Protein AF-A0A7S0P214-F1 (afdb_monomer_lite)

Foldseek 3Di:
DQPQWDKAFDAQVRADPVVQDPPPFDERVPDDQQDKHWHPCPPPQDDDLRHAHPDPPPPPDRRHTGMIGTHPPPPDPPDPPDDPDPPDDPPPPDDDAAALPPPQFFLCVPQVWGWHFDAQVPAAAADPVLHNPADEPNPDDAQDKHFDCCPSNQDNPPLRHFHPPPDDDDDDDRSGTGIIHIHRHD

Radius of gyration: 24.28 Å; chains: 1; bounding box: 51×40×63 Å

Sequence (186 aa):
AACGLCLVAVSRSECRTEWHSDKMLRSCDGVAAGGFCEADGECGTREIDNCPGRDTADTANPRGADIYRRVACESGPLPPSLPPTPPLPPPPPPPPPISCADPACVGSASCGYCLLLVPQSECPRLNADGSNGLRSCDVAAADELCEGNGECDTDDRADNCRGAEAGKAFSWRERTSDIYRVRACV

Structure (mmCIF, N/CA/C/O backbone):
data_AF-A0A7S0P214-F1
#
_entry.id   AF-A0A7S0P214-F1
#
loop_
_atom_site.group_PDB
_atom_site.id
_atom_site.type_symbol
_atom_site.label_atom_id
_atom_site.label_alt_id
_atom_site.label_comp_id
_atom_site.label_asym_id
_atom_site.label_entity_id
_atom_site.label_seq_id
_atom_site.pdbx_PDB_ins_code
_atom_site.Cartn_x
_atom_site.Cartn_y
_atom_site.Cartn_z
_atom_site.occupancy
_atom_site.B_iso_or_equiv
_atom_site.auth_seq_id
_atom_site.auth_comp_id
_atom_site.auth_asym_id
_atom_site.auth_atom_id
_atom_site.pdbx_PDB_model_num
ATOM 1 N N . ALA A 1 1 ? -16.097 -16.687 14.523 1.00 51.53 1 ALA A N 1
ATOM 2 C CA . ALA A 1 1 ? -15.758 -16.976 15.929 1.00 51.53 1 ALA A CA 1
ATOM 3 C C . ALA A 1 1 ? -15.037 -18.316 15.975 1.00 51.53 1 ALA A C 1
ATOM 5 O O . ALA A 1 1 ? -15.642 -19.309 15.595 1.00 51.53 1 ALA A O 1
ATOM 6 N N . ALA A 1 2 ? -13.755 -18.344 16.346 1.00 52.88 2 ALA A N 1
ATOM 7 C CA . ALA A 1 2 ? -12.920 -19.548 16.245 1.00 52.88 2 ALA A CA 1
ATOM 8 C C . ALA A 1 2 ? -13.223 -20.613 17.324 1.00 52.88 2 ALA A C 1
ATOM 10 O O . ALA A 1 2 ? -12.813 -21.755 17.172 1.00 52.88 2 ALA A O 1
ATOM 11 N N . CYS A 1 3 ? -13.995 -20.276 18.366 1.00 66.50 3 CYS A N 1
ATOM 12 C CA . CYS A 1 3 ? -14.347 -21.196 19.459 1.00 66.50 3 CYS A CA 1
ATOM 13 C C . CYS A 1 3 ? -15.844 -21.182 19.845 1.00 66.50 3 CYS A C 1
ATOM 15 O O . CYS A 1 3 ? -16.218 -21.596 20.938 1.00 66.50 3 CYS A O 1
ATOM 17 N N . GLY A 1 4 ? -16.724 -20.659 18.981 1.00 72.12 4 GLY A N 1
ATOM 18 C CA . GLY A 1 4 ? -18.171 -20.605 19.257 1.00 72.12 4 GLY A CA 1
ATOM 19 C C . GLY A 1 4 ? -18.597 -19.615 20.353 1.00 72.12 4 GLY A C 1
ATOM 20 O O . GLY A 1 4 ? -19.765 -19.601 20.736 1.00 72.12 4 GLY A O 1
ATOM 21 N N . LEU A 1 5 ? -17.682 -18.773 20.844 1.00 77.50 5 LEU A N 1
ATOM 22 C CA . LEU A 1 5 ? -17.993 -17.649 21.727 1.00 77.50 5 LEU A CA 1
ATOM 23 C C . LEU A 1 5 ? -18.257 -16.379 20.918 1.00 77.50 5 LEU A C 1
ATOM 25 O O . LEU A 1 5 ? -17.550 -16.075 19.955 1.00 77.50 5 LEU A O 1
ATOM 29 N N . CYS A 1 6 ? -19.257 -15.615 21.348 1.00 81.75 6 CYS A N 1
ATOM 30 C CA . CYS A 1 6 ? -19.551 -14.298 20.808 1.00 81.75 6 CYS A CA 1
ATOM 31 C C . CYS A 1 6 ? -19.074 -13.267 21.822 1.00 81.75 6 CYS A C 1
ATOM 33 O O . CYS A 1 6 ? -19.630 -13.144 22.914 1.00 81.75 6 CYS A O 1
ATOM 35 N N . LEU A 1 7 ? -17.993 -12.581 21.469 1.00 83.19 7 LEU A N 1
ATOM 36 C CA . LEU A 1 7 ? -17.300 -11.624 22.319 1.00 83.19 7 LEU A CA 1
ATOM 37 C C . LEU A 1 7 ? -17.390 -10.248 21.667 1.00 83.19 7 LEU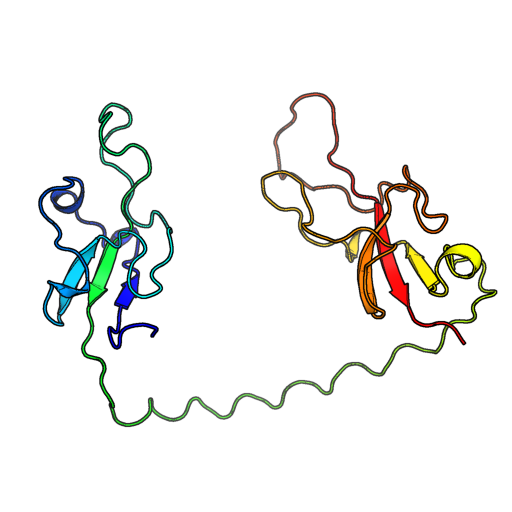 A C 1
ATOM 39 O O . LEU A 1 7 ? -17.127 -10.099 20.475 1.00 83.19 7 LEU A O 1
ATOM 43 N N . VAL A 1 8 ? -17.780 -9.249 22.450 1.00 86.31 8 VAL A N 1
ATOM 44 C CA . VAL A 1 8 ? -17.843 -7.849 22.020 1.00 86.31 8 VAL A CA 1
ATOM 45 C C . VAL A 1 8 ? -16.829 -7.072 22.841 1.00 86.31 8 VAL A C 1
ATOM 47 O O . VAL A 1 8 ? -16.933 -7.056 24.067 1.00 86.31 8 VAL A O 1
ATOM 50 N N . ALA A 1 9 ? -15.855 -6.447 22.177 1.00 86.31 9 ALA A N 1
ATOM 51 C CA . ALA A 1 9 ? -14.879 -5.595 22.847 1.00 86.31 9 ALA A CA 1
ATOM 52 C C . ALA A 1 9 ? -15.601 -4.463 23.586 1.00 86.31 9 ALA A C 1
ATOM 54 O O . ALA A 1 9 ? -16.485 -3.803 23.031 1.00 86.31 9 ALA A O 1
ATOM 55 N N . VAL A 1 10 ? -15.244 -4.261 24.849 1.00 86.00 10 VAL A N 1
ATOM 56 C CA . VAL A 1 10 ? -15.824 -3.203 25.677 1.00 86.00 10 VAL A CA 1
ATOM 57 C C . VAL A 1 10 ? -15.281 -1.842 25.233 1.00 86.00 10 VAL A C 1
ATOM 59 O O . VAL A 1 10 ? -14.133 -1.721 24.807 1.00 86.00 10 VAL A O 1
ATOM 62 N N . SER A 1 11 ? -16.095 -0.789 25.286 1.00 84.25 11 SER A N 1
ATOM 63 C CA . SER A 1 11 ? -15.598 0.558 24.993 1.00 84.25 11 SER A CA 1
ATOM 64 C C . SER A 1 11 ? -14.744 1.090 26.149 1.00 84.25 11 SER A C 1
ATOM 66 O O . SER A 1 11 ? -14.989 0.780 27.313 1.00 84.25 11 SER A O 1
ATOM 68 N N . ARG A 1 12 ? -13.774 1.966 25.860 1.00 79.31 12 ARG A N 1
ATOM 69 C CA . ARG A 1 12 ? -12.906 2.556 26.898 1.00 79.31 12 ARG A CA 1
ATOM 70 C C . ARG A 1 12 ? -13.687 3.275 28.010 1.00 79.31 12 ARG A C 1
ATOM 72 O O . ARG A 1 12 ? -13.244 3.319 29.151 1.00 79.31 12 ARG A O 1
ATOM 79 N N . SER A 1 13 ? -14.853 3.832 27.686 1.00 75.94 13 SER A N 1
ATOM 80 C CA . SER A 1 13 ? -15.757 4.489 28.640 1.00 75.94 13 SER A CA 1
ATOM 81 C C . SER A 1 13 ? -16.531 3.523 29.541 1.00 75.94 13 SER A C 1
ATOM 83 O O . SER A 1 13 ? -17.035 3.939 30.578 1.00 75.94 13 SER A O 1
ATOM 85 N N . GLU A 1 14 ? -16.653 2.255 29.149 1.00 82.00 14 GLU A N 1
ATOM 86 C CA . GLU A 1 14 ? -17.295 1.199 29.941 1.00 82.00 14 GLU A CA 1
ATOM 87 C C . GLU A 1 14 ? -16.306 0.491 30.879 1.00 82.00 14 GLU A C 1
ATOM 89 O O . GLU A 1 14 ? -16.737 -0.282 31.734 1.00 82.00 14 GLU A O 1
ATOM 94 N N . CYS A 1 15 ? -15.000 0.753 30.745 1.00 80.25 15 CYS A N 1
ATOM 95 C CA . CYS A 1 15 ? -13.970 0.190 31.610 1.00 80.25 15 CYS A CA 1
ATOM 96 C C . CYS A 1 15 ? -14.224 0.543 33.075 1.00 80.25 15 CYS A C 1
ATOM 98 O O . CYS A 1 15 ? -14.305 1.715 33.451 1.00 80.25 15 CYS A O 1
ATOM 100 N N . ARG A 1 16 ? -14.333 -0.489 33.915 1.00 77.25 16 ARG A N 1
ATOM 101 C CA . ARG A 1 16 ? -14.488 -0.335 35.359 1.00 77.25 16 ARG A CA 1
ATOM 102 C C . ARG A 1 16 ? -13.169 -0.545 36.057 1.00 77.25 16 ARG A C 1
ATOM 104 O O . ARG A 1 16 ? -12.385 -1.426 35.730 1.00 77.25 16 ARG A O 1
ATOM 111 N N . THR A 1 17 ? -12.965 0.245 37.096 1.00 67.12 17 THR A N 1
ATOM 112 C CA . THR A 1 17 ? -11.700 0.250 37.812 1.00 67.12 17 THR A CA 1
ATOM 113 C C . THR A 1 17 ? -11.412 -1.021 38.609 1.00 67.12 17 THR A C 1
ATOM 115 O O . THR A 1 17 ? -10.276 -1.266 38.993 1.00 67.12 17 THR A O 1
ATOM 118 N N . GLU A 1 18 ? -12.449 -1.811 38.863 1.00 66.69 18 GLU A N 1
ATOM 119 C CA . GLU A 1 18 ? -12.400 -3.129 39.501 1.00 66.69 18 GLU A CA 1
ATOM 120 C C . GLU A 1 18 ? -11.919 -4.251 38.563 1.00 66.69 18 GLU A C 1
ATOM 122 O O . GLU A 1 18 ? -11.746 -5.380 39.007 1.00 66.69 18 GLU A O 1
ATOM 127 N N . TRP A 1 19 ? -11.707 -3.954 37.276 1.00 68.62 19 TRP A N 1
ATOM 128 C CA . TRP A 1 19 ? -11.234 -4.914 36.273 1.00 68.62 19 TRP A CA 1
ATOM 129 C C . TRP A 1 19 ? -9.709 -4.933 36.107 1.00 68.62 19 TRP A C 1
ATOM 131 O O . TRP A 1 19 ? -9.196 -5.807 35.427 1.00 68.62 19 TRP A O 1
ATOM 141 N N . HIS A 1 20 ? -8.975 -4.012 36.742 1.00 58.44 20 HIS A N 1
ATOM 142 C CA . HIS A 1 20 ? -7.513 -3.863 36.609 1.00 58.44 20 HIS A CA 1
ATOM 143 C C . HIS A 1 20 ? -6.706 -4.723 37.586 1.00 58.44 20 HIS A C 1
ATOM 145 O O . HIS A 1 20 ? -5.645 -4.321 38.051 1.00 58.44 20 HIS A O 1
ATOM 151 N N . SER A 1 21 ? -7.233 -5.868 37.992 1.00 55.97 21 SER A N 1
ATOM 152 C CA . SER A 1 21 ? -6.500 -6.793 38.846 1.00 55.97 21 SER A CA 1
ATOM 153 C C . SER A 1 21 ? -6.589 -8.158 38.191 1.00 55.97 21 SER A C 1
ATOM 155 O O . SER A 1 21 ? -7.687 -8.718 38.160 1.00 55.97 21 SER A O 1
ATOM 157 N N . ASP A 1 22 ? -5.446 -8.682 37.726 1.00 50.66 22 ASP A N 1
ATOM 158 C CA . ASP A 1 22 ? -5.230 -9.949 36.981 1.00 50.66 22 ASP A CA 1
ATOM 159 C C . ASP A 1 22 ? -5.825 -11.218 37.650 1.00 50.66 22 ASP A C 1
ATOM 161 O O . ASP A 1 22 ? -5.573 -12.353 37.257 1.00 50.66 22 ASP A O 1
ATOM 165 N N . LYS A 1 23 ? -6.589 -11.065 38.736 1.00 53.19 23 LYS A N 1
ATOM 166 C CA . LYS A 1 23 ? -7.234 -12.133 39.504 1.00 53.19 23 LYS A CA 1
ATOM 167 C C . LYS A 1 23 ? -8.760 -12.103 39.491 1.00 53.19 23 LYS A C 1
ATOM 169 O O . LYS A 1 23 ? -9.359 -12.972 40.126 1.00 53.19 23 LYS A O 1
ATOM 174 N N . MET A 1 24 ? -9.402 -11.127 38.850 1.00 58.62 24 MET A N 1
ATOM 175 C CA . MET A 1 24 ? -10.850 -10.932 39.013 1.00 58.62 24 MET A CA 1
ATOM 176 C C . MET A 1 24 ? -11.686 -11.265 37.779 1.00 58.62 24 MET A C 1
ATOM 178 O O . MET A 1 24 ? -12.799 -11.774 37.940 1.00 58.62 24 MET A O 1
ATOM 182 N N . LEU A 1 25 ? -11.169 -11.049 36.570 1.00 67.19 25 LEU A N 1
ATOM 183 C CA . LEU A 1 25 ? -11.857 -11.475 35.356 1.00 67.19 25 LEU A CA 1
ATOM 184 C C . LEU A 1 25 ? -11.369 -12.868 34.954 1.00 67.19 25 LEU A C 1
ATOM 186 O O . LEU A 1 25 ? -10.179 -13.145 34.908 1.00 67.19 25 LEU A O 1
ATOM 190 N N . ARG A 1 26 ? -12.319 -13.781 34.738 1.00 75.50 26 ARG A N 1
ATOM 191 C CA . ARG A 1 26 ? -12.020 -15.116 34.206 1.00 75.50 26 ARG A CA 1
ATOM 192 C C . ARG A 1 26 ? -11.785 -15.004 32.700 1.00 75.50 26 ARG A C 1
ATOM 194 O O . ARG A 1 26 ? -12.364 -14.114 32.071 1.00 75.50 26 ARG A O 1
ATOM 201 N N . SER A 1 27 ? -11.046 -15.957 32.139 1.00 79.88 27 SER A N 1
ATOM 202 C CA . SER A 1 27 ? -10.950 -16.154 30.691 1.00 79.88 27 SER A CA 1
ATOM 203 C C . SER A 1 27 ? -12.347 -16.262 30.063 1.00 79.88 27 SER A C 1
ATOM 205 O O . SER A 1 27 ? -13.326 -16.680 30.701 1.00 79.88 27 SER A O 1
ATOM 207 N N . CYS A 1 28 ? -12.468 -15.820 28.812 1.00 80.62 28 CYS A N 1
ATOM 208 C CA . CYS A 1 28 ? -13.759 -15.624 28.150 1.00 80.62 28 CYS A CA 1
ATOM 209 C C . CYS A 1 28 ? -14.598 -16.899 27.950 1.00 80.62 28 CYS A C 1
ATOM 211 O O . CYS A 1 28 ? -15.818 -16.816 27.777 1.00 80.62 28 CYS A O 1
ATOM 213 N N . ASP A 1 29 ? -13.986 -18.076 28.026 1.00 79.19 29 ASP A N 1
ATOM 214 C CA . ASP A 1 29 ? -14.639 -19.386 28.033 1.00 79.19 29 ASP A CA 1
ATOM 215 C C . ASP A 1 29 ? -15.340 -19.702 29.371 1.00 79.19 29 ASP A C 1
ATOM 217 O O . ASP A 1 29 ? -16.391 -20.352 29.387 1.00 79.19 29 ASP A O 1
ATOM 221 N N . GLY A 1 30 ? -14.825 -19.169 30.484 1.00 78.44 30 GLY A N 1
ATOM 222 C CA . GLY A 1 30 ? -15.309 -19.394 31.850 1.00 78.44 30 GLY A CA 1
ATOM 223 C C . GLY A 1 30 ? -16.387 -18.422 32.353 1.00 78.44 30 GLY A C 1
ATOM 224 O O . GLY A 1 30 ? -16.819 -18.526 33.509 1.00 78.44 30 GLY A O 1
ATOM 225 N N . VAL A 1 31 ? -16.822 -17.468 31.525 1.00 79.06 31 VAL A N 1
ATOM 226 C CA . VAL A 1 31 ? -17.809 -16.427 31.876 1.00 79.06 31 VAL A CA 1
ATOM 227 C C . VAL A 1 31 ? -19.123 -16.674 31.146 1.00 79.06 31 VAL A C 1
ATOM 229 O O . VAL A 1 31 ? -19.095 -16.954 29.962 1.00 79.06 31 VAL A O 1
ATOM 232 N N . ALA A 1 32 ? -20.285 -16.574 31.797 1.00 79.31 32 ALA A N 1
ATOM 233 C CA . ALA A 1 32 ? -21.586 -16.734 31.130 1.00 79.31 32 ALA A CA 1
ATOM 234 C C . ALA A 1 32 ? -21.930 -15.545 30.205 1.00 79.31 32 ALA A C 1
ATOM 236 O O . ALA A 1 32 ? -21.367 -14.458 30.332 1.00 79.31 32 ALA A O 1
ATOM 237 N N . ALA A 1 33 ? -22.882 -15.728 29.282 1.00 78.88 33 ALA A N 1
ATOM 238 C CA . ALA A 1 33 ? -23.403 -14.618 28.480 1.00 78.88 33 ALA A CA 1
ATOM 239 C C . ALA A 1 33 ? -23.936 -13.485 29.384 1.00 78.88 33 ALA A C 1
ATOM 241 O O . ALA A 1 33 ? -24.608 -13.739 30.380 1.00 78.88 33 ALA A O 1
ATOM 242 N N . GLY A 1 34 ? -23.610 -12.240 29.038 1.00 77.19 34 GLY A N 1
ATOM 243 C CA . GLY A 1 34 ? -23.832 -11.035 29.840 1.00 77.19 34 GLY A CA 1
ATOM 244 C C . GLY A 1 34 ? -22.661 -10.661 30.756 1.00 77.19 34 GLY A C 1
ATOM 245 O O . GLY A 1 34 ? -22.619 -9.534 31.246 1.00 77.19 34 GLY A O 1
ATOM 246 N N . GLY A 1 35 ? -21.704 -11.565 30.978 1.00 84.00 35 GLY A N 1
ATOM 247 C CA . GLY A 1 35 ? -20.524 -11.301 31.797 1.00 84.00 35 GLY A CA 1
ATOM 248 C C . GLY A 1 35 ? -19.364 -10.659 31.029 1.00 84.00 35 GLY A C 1
ATOM 249 O O . GLY A 1 35 ? -19.337 -10.642 29.796 1.00 84.00 35 GLY A O 1
ATOM 250 N N . PHE A 1 36 ? -18.400 -10.143 31.788 1.00 87.00 36 PHE A N 1
ATOM 251 C CA . PHE A 1 36 ? -17.159 -9.549 31.290 1.00 87.00 36 PHE A CA 1
ATOM 252 C C . PHE A 1 36 ? -15.993 -10.502 31.539 1.00 87.00 36 PHE A C 1
ATOM 254 O O . PHE A 1 36 ? -15.969 -11.182 32.566 1.00 87.00 36 PHE A O 1
ATOM 261 N N . CYS A 1 37 ? -15.055 -10.542 30.608 1.00 84.44 37 CYS A N 1
ATOM 262 C CA . CYS A 1 37 ? -13.865 -11.375 30.655 1.00 84.44 37 CYS A CA 1
ATOM 263 C C . CYS A 1 37 ? -12.658 -10.593 30.150 1.00 84.44 37 CYS A C 1
ATOM 265 O O . CYS A 1 37 ? -12.806 -9.664 29.353 1.00 84.44 37 CYS A O 1
ATOM 267 N N . GLU A 1 38 ? -11.485 -10.992 30.619 1.00 84.25 38 GLU A N 1
ATOM 268 C CA . GLU A 1 38 ? -10.219 -10.579 30.036 1.00 84.25 38 GLU A CA 1
ATOM 269 C C . GLU A 1 38 ? -9.832 -11.605 28.975 1.00 84.25 38 GLU A C 1
ATOM 271 O O . GLU A 1 38 ? -9.965 -12.816 29.176 1.00 84.25 38 GLU A O 1
ATOM 276 N N . ALA A 1 39 ? -9.450 -11.100 27.815 1.00 77.75 39 ALA A N 1
ATOM 277 C CA . ALA A 1 39 ? -8.947 -11.892 26.723 1.00 77.75 39 ALA A CA 1
ATOM 278 C C . ALA A 1 39 ? -7.432 -12.023 26.855 1.00 77.75 39 ALA A C 1
ATOM 280 O O . ALA A 1 39 ? -6.707 -11.044 26.811 1.00 77.75 39 ALA A O 1
ATOM 281 N N . ASP A 1 40 ? -6.965 -13.253 26.960 1.00 70.62 40 ASP A N 1
ATOM 282 C CA . ASP A 1 40 ? -5.559 -13.646 27.023 1.00 70.62 40 ASP A CA 1
ATOM 283 C C . ASP A 1 40 ? -5.027 -14.111 25.650 1.00 70.62 40 ASP A C 1
ATOM 285 O O . ASP A 1 40 ? -4.011 -14.796 25.562 1.00 70.62 40 ASP A O 1
ATOM 289 N N . GLY A 1 41 ? -5.722 -13.749 24.562 1.00 68.94 41 GLY A N 1
ATOM 290 C CA . GLY A 1 41 ? -5.406 -14.167 23.188 1.00 68.94 41 GLY A CA 1
ATOM 291 C C . GLY A 1 41 ? -6.162 -15.415 22.710 1.00 68.94 41 GLY A C 1
ATOM 292 O O . GLY A 1 41 ? -6.051 -15.804 21.545 1.00 68.94 41 GLY A O 1
ATOM 293 N N . GLU A 1 42 ? -6.984 -16.021 23.564 1.00 71.25 42 GLU A N 1
ATOM 294 C CA . GLU A 1 42 ? -7.788 -17.189 23.216 1.00 71.25 42 GLU A CA 1
ATOM 295 C C . GLU A 1 42 ? -8.959 -16.857 22.273 1.00 71.25 42 GLU A C 1
ATOM 297 O O . GLU A 1 42 ? -9.437 -15.730 22.155 1.00 71.25 42 GLU A O 1
ATOM 302 N N . CYS A 1 43 ? -9.510 -17.865 21.590 1.00 68.12 43 CYS A N 1
ATOM 303 C CA . CYS A 1 43 ? -10.811 -17.724 20.916 1.00 68.12 43 CYS A CA 1
ATOM 304 C C . CYS A 1 43 ? -10.911 -16.679 19.775 1.00 68.12 43 CYS A C 1
ATOM 306 O O . CYS A 1 43 ? -12.017 -16.368 19.311 1.00 68.12 43 CYS A O 1
ATOM 308 N N . GLY A 1 44 ? -9.781 -16.186 19.263 1.00 66.62 44 GLY A N 1
ATOM 309 C CA . GLY A 1 44 ? -9.728 -15.155 18.222 1.00 66.62 44 GLY A CA 1
ATOM 310 C C . GLY A 1 44 ? -9.942 -13.733 18.745 1.00 66.62 44 GLY A C 1
ATOM 311 O O . GLY A 1 44 ? -10.237 -12.835 17.950 1.00 66.62 44 GLY A O 1
ATOM 312 N N . THR A 1 45 ? -9.825 -13.523 20.058 1.00 72.56 45 THR A N 1
ATOM 313 C CA . THR A 1 45 ? -9.697 -12.185 20.637 1.00 72.56 45 THR A CA 1
ATOM 314 C C . THR A 1 45 ? -8.379 -11.557 20.205 1.00 72.56 45 THR A C 1
ATOM 316 O O . THR A 1 45 ? -7.388 -12.253 19.998 1.00 72.56 45 THR A O 1
ATOM 319 N N . ARG A 1 46 ? -8.373 -10.237 20.038 1.00 74.06 46 ARG A N 1
ATOM 320 C CA . ARG A 1 46 ? -7.172 -9.467 19.700 1.00 74.06 46 ARG A CA 1
ATOM 321 C C . ARG A 1 46 ? -6.678 -8.725 20.934 1.00 74.06 46 ARG A C 1
ATOM 323 O O . ARG A 1 46 ? -7.523 -8.265 21.703 1.00 74.06 46 ARG A O 1
ATOM 330 N N . GLU A 1 47 ? -5.361 -8.563 21.023 1.00 76.00 47 GLU A N 1
ATOM 331 C CA . GLU A 1 47 ? -4.704 -7.601 21.911 1.00 76.00 47 GLU A CA 1
ATOM 332 C C . GLU A 1 47 ? -5.057 -6.185 21.428 1.00 76.00 47 GLU A C 1
ATOM 334 O O . GLU A 1 47 ? -4.656 -5.761 20.341 1.00 76.00 47 GLU A O 1
ATOM 339 N N . ILE A 1 48 ? -5.932 -5.503 22.163 1.00 77.31 48 ILE A N 1
ATOM 340 C CA . ILE A 1 48 ? -6.519 -4.199 21.824 1.00 77.31 48 ILE A CA 1
ATOM 341 C C . ILE A 1 48 ? -6.372 -3.158 22.938 1.00 77.31 48 ILE A C 1
ATOM 343 O O . ILE A 1 48 ? -6.682 -1.990 22.691 1.00 77.31 48 ILE A O 1
ATOM 347 N N . ASP A 1 49 ? -5.950 -3.561 24.138 1.00 78.44 49 ASP A N 1
ATOM 348 C CA . ASP A 1 49 ? -5.693 -2.739 25.323 1.00 78.44 49 ASP A CA 1
ATOM 349 C C . ASP A 1 49 ? -6.793 -1.694 25.571 1.00 78.44 49 ASP A C 1
ATOM 351 O O . ASP A 1 49 ? -6.557 -0.519 25.882 1.00 78.44 49 ASP A O 1
ATOM 355 N N . ASN A 1 50 ? -8.050 -2.103 25.384 1.00 80.25 50 ASN A N 1
ATOM 356 C CA . ASN A 1 50 ? -9.196 -1.198 25.413 1.00 80.25 50 ASN A CA 1
ATOM 357 C C . ASN A 1 50 ? -9.467 -0.631 26.814 1.00 80.25 50 ASN A C 1
ATOM 359 O O . ASN A 1 50 ? -10.086 0.436 26.920 1.00 80.25 50 ASN A O 1
ATOM 363 N N . CYS A 1 51 ? -8.978 -1.292 27.868 1.00 81.38 51 CYS A N 1
ATOM 364 C CA . CYS A 1 51 ? -9.025 -0.798 29.237 1.00 81.38 51 CYS A CA 1
ATOM 365 C C . CYS A 1 51 ? -7.617 -0.510 29.792 1.00 81.38 51 CYS A C 1
ATOM 367 O O . CYS A 1 51 ? -6.876 -1.440 30.091 1.00 81.38 51 CYS A O 1
ATOM 369 N N . PRO A 1 52 ? -7.234 0.765 29.996 1.00 72.81 52 PRO A N 1
ATOM 370 C CA . PRO A 1 52 ? -5.877 1.124 30.418 1.00 72.81 52 PRO A CA 1
ATOM 371 C C . PRO A 1 52 ? -5.585 0.689 31.860 1.00 72.81 52 PRO A C 1
ATOM 373 O O . PRO A 1 52 ? -6.445 0.844 32.720 1.00 72.81 52 PRO A O 1
ATOM 376 N N . GLY A 1 53 ? -4.367 0.213 32.141 1.00 66.75 53 GLY A N 1
ATOM 377 C CA . GLY A 1 53 ? -3.919 -0.127 33.498 1.00 66.75 53 GLY A CA 1
ATOM 378 C C . GLY A 1 53 ? -4.010 1.063 34.461 1.00 66.75 53 GLY A C 1
ATOM 379 O O . GLY A 1 53 ? -3.873 2.221 34.056 1.00 66.75 53 GLY A O 1
ATOM 380 N N . ARG A 1 54 ? -4.288 0.789 35.743 1.00 56.12 54 ARG A N 1
ATOM 381 C CA . ARG A 1 54 ? -4.656 1.829 36.719 1.00 56.12 54 ARG A CA 1
ATOM 382 C C . ARG A 1 54 ? -3.485 2.677 37.222 1.00 56.12 54 ARG A C 1
ATOM 384 O O . ARG A 1 54 ? -3.739 3.725 37.802 1.00 56.12 54 ARG A O 1
ATOM 391 N N . ASP A 1 55 ? -2.241 2.264 36.992 1.00 51.34 55 ASP A N 1
ATOM 392 C CA . ASP A 1 55 ? -1.067 3.010 37.436 1.00 51.34 55 ASP A CA 1
ATOM 393 C C . ASP A 1 55 ? 0.170 2.634 36.617 1.00 51.34 55 ASP A C 1
ATOM 395 O O . ASP A 1 55 ? 0.494 1.460 36.464 1.00 51.34 55 ASP A O 1
ATOM 399 N N . THR A 1 56 ? 0.949 3.628 36.187 1.00 45.62 56 THR A N 1
ATOM 400 C CA . THR A 1 56 ? 2.302 3.427 35.625 1.00 45.62 56 THR A CA 1
ATOM 401 C C . THR A 1 56 ? 3.310 2.907 36.665 1.00 45.62 56 THR A C 1
ATOM 403 O O . THR A 1 56 ? 4.502 2.813 36.377 1.00 45.62 56 THR A O 1
ATOM 406 N N . ALA A 1 57 ? 2.849 2.627 37.887 1.00 43.78 57 ALA A N 1
ATOM 407 C CA . ALA A 1 57 ? 3.605 2.059 38.994 1.00 43.78 57 ALA A CA 1
ATOM 408 C C . ALA A 1 57 ? 3.220 0.602 39.307 1.00 43.78 57 ALA A C 1
ATOM 410 O O . ALA A 1 57 ? 3.904 -0.027 40.114 1.00 43.78 57 ALA A O 1
ATOM 411 N N . ASP A 1 58 ? 2.167 0.057 38.683 1.00 46.22 58 ASP A N 1
ATOM 412 C CA . ASP A 1 58 ? 1.863 -1.367 38.795 1.00 46.22 58 ASP A CA 1
ATOM 413 C C . ASP A 1 58 ? 2.748 -2.140 37.811 1.00 46.22 58 ASP A C 1
ATOM 415 O O . ASP A 1 58 ? 2.547 -2.139 36.596 1.00 46.22 58 ASP A O 1
ATOM 419 N N . THR A 1 59 ? 3.798 -2.758 38.343 1.00 46.34 59 THR A N 1
ATOM 420 C CA . THR A 1 59 ? 4.749 -3.564 37.574 1.00 46.34 59 THR A CA 1
ATOM 421 C C . THR A 1 59 ? 4.151 -4.880 37.075 1.00 46.34 59 THR A C 1
ATOM 423 O O . THR A 1 59 ? 4.831 -5.579 36.323 1.00 46.34 59 THR A O 1
ATOM 426 N N . ALA A 1 60 ? 2.912 -5.219 37.460 1.00 49.12 60 ALA A N 1
ATOM 427 C CA . ALA A 1 60 ? 2.228 -6.427 37.011 1.00 49.12 60 ALA A CA 1
ATOM 428 C C . ALA A 1 60 ? 1.563 -6.267 35.634 1.00 49.12 60 ALA A C 1
ATOM 430 O O . ALA A 1 60 ? 1.671 -7.179 34.819 1.00 49.12 60 ALA A O 1
ATOM 431 N N . ASN A 1 61 ? 0.946 -5.113 35.334 1.00 51.16 61 ASN A N 1
ATOM 432 C CA . ASN A 1 61 ? 0.232 -4.930 34.066 1.00 51.16 61 ASN A CA 1
ATOM 433 C C . ASN A 1 61 ? 0.256 -3.474 33.531 1.00 51.16 61 ASN A C 1
ATOM 435 O O . ASN A 1 61 ? -0.749 -2.755 33.563 1.00 51.16 61 ASN A O 1
ATOM 439 N N . PRO A 1 62 ? 1.408 -3.005 33.011 1.00 53.91 62 PRO A N 1
ATOM 440 C CA . PRO A 1 62 ? 1.555 -1.661 32.447 1.00 53.91 62 PRO A CA 1
ATOM 441 C C . PRO A 1 62 ? 0.929 -1.495 31.049 1.00 53.91 62 PRO A C 1
ATOM 443 O O . PRO A 1 62 ? 0.963 -0.389 30.507 1.00 53.91 62 PRO A O 1
ATOM 446 N N . ARG A 1 63 ? 0.415 -2.572 30.436 1.00 59.22 63 ARG A N 1
ATOM 447 C CA . ARG A 1 63 ? -0.027 -2.582 29.029 1.00 59.22 63 ARG A CA 1
ATOM 448 C C . ARG A 1 63 ? -1.520 -2.320 28.840 1.00 59.22 63 ARG A C 1
ATOM 450 O O . ARG A 1 63 ? -1.904 -1.838 27.785 1.00 59.22 63 ARG A O 1
ATOM 457 N N . GLY A 1 64 ? -2.313 -2.424 29.902 1.00 70.81 64 GLY A N 1
ATOM 458 C CA . GLY A 1 64 ? -3.765 -2.388 29.772 1.00 70.81 64 GLY A CA 1
ATOM 459 C C . GLY A 1 64 ? -4.318 -3.799 29.645 1.00 70.81 64 GLY A C 1
ATOM 460 O O . GLY A 1 64 ? -3.571 -4.767 29.623 1.00 70.81 64 GLY A O 1
ATOM 461 N N . ALA A 1 65 ? -5.639 -3.897 29.682 1.00 76.88 65 ALA A N 1
ATOM 462 C CA . ALA A 1 65 ? -6.364 -5.152 29.678 1.00 76.88 65 ALA A CA 1
ATOM 463 C C . ALA A 1 65 ? -7.328 -5.195 28.495 1.00 76.88 65 ALA A C 1
ATOM 465 O O . ALA A 1 65 ? -7.987 -4.197 28.167 1.00 76.88 65 ALA A O 1
ATOM 466 N N . ASP A 1 66 ? -7.441 -6.385 27.917 1.00 81.38 66 ASP A N 1
ATOM 467 C CA . ASP A 1 66 ? -8.289 -6.702 26.778 1.00 81.38 66 ASP A CA 1
ATOM 468 C C . ASP A 1 66 ? -9.660 -7.179 27.246 1.00 81.38 66 ASP A C 1
ATOM 470 O O . ASP A 1 66 ? -9.933 -8.373 27.368 1.00 81.38 66 ASP A O 1
ATOM 474 N N . ILE A 1 67 ? -10.559 -6.247 27.545 1.00 85.38 67 ILE A N 1
ATOM 475 C CA . ILE A 1 67 ? -11.841 -6.592 28.157 1.00 85.38 67 ILE A CA 1
ATOM 476 C C . ILE A 1 67 ? -12.920 -6.798 27.098 1.00 85.38 67 ILE A C 1
ATOM 478 O O . ILE A 1 67 ? -13.266 -5.890 26.332 1.00 85.38 67 ILE A O 1
ATOM 482 N N . TYR A 1 68 ? -13.533 -7.978 27.114 1.00 86.88 68 TYR A N 1
ATOM 483 C CA . TYR A 1 68 ? -14.659 -8.339 26.261 1.00 86.88 68 TYR A CA 1
ATOM 484 C C . TYR A 1 68 ? -15.900 -8.648 27.101 1.00 86.88 68 TYR A C 1
ATOM 486 O O . TYR A 1 68 ? -15.835 -9.146 28.224 1.00 86.88 68 TYR A O 1
ATOM 494 N N . ARG A 1 69 ? -17.076 -8.381 26.534 1.00 88.06 69 ARG A N 1
ATOM 495 C CA . ARG A 1 69 ? -18.364 -8.851 27.046 1.00 88.06 69 ARG A CA 1
ATOM 496 C C . ARG A 1 69 ? -18.771 -10.095 26.273 1.00 88.06 69 ARG A C 1
ATOM 498 O O . ARG A 1 69 ? -18.902 -10.039 25.046 1.00 88.06 69 ARG A O 1
ATOM 505 N N . ARG A 1 70 ? -19.030 -11.201 26.975 1.00 84.81 70 ARG A N 1
ATOM 506 C CA . ARG A 1 70 ? -19.623 -12.382 26.346 1.00 84.81 70 ARG A CA 1
ATOM 507 C C . ARG A 1 70 ? -21.085 -12.091 26.078 1.00 84.81 70 ARG A C 1
ATOM 509 O O . ARG A 1 70 ? -21.846 -11.797 26.992 1.00 84.81 70 ARG A O 1
ATOM 516 N N . VAL A 1 71 ? -21.491 -12.186 24.828 1.00 83.69 71 VAL A N 1
ATOM 517 C CA . VAL A 1 71 ? -22.896 -12.118 24.438 1.00 83.69 71 VAL A CA 1
ATOM 518 C C . VAL A 1 71 ? -23.374 -13.520 24.090 1.00 83.69 71 VAL A C 1
ATOM 520 O O . VAL A 1 71 ? -22.578 -14.401 23.752 1.00 83.69 71 VAL A O 1
ATOM 523 N N . ALA A 1 72 ? -24.678 -13.759 24.225 1.00 77.56 72 ALA A N 1
ATOM 524 C CA . ALA A 1 72 ? -25.251 -14.967 23.662 1.00 77.56 72 ALA A CA 1
ATOM 525 C C . ALA A 1 72 ? -24.951 -14.945 22.161 1.00 77.56 72 ALA A C 1
ATOM 527 O O . ALA A 1 72 ? -25.176 -13.930 21.498 1.00 77.56 72 ALA A O 1
ATOM 528 N N . CYS A 1 73 ? -24.419 -16.046 21.636 1.00 70.00 73 CYS A N 1
ATOM 529 C CA . CYS A 1 73 ? -24.434 -16.269 20.202 1.00 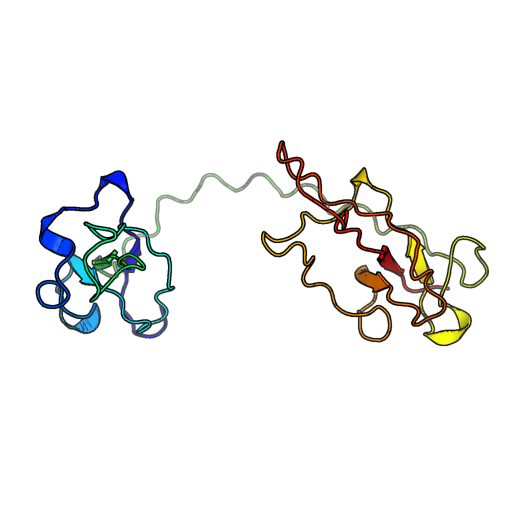70.00 73 CYS A CA 1
ATOM 530 C C . CYS A 1 73 ? -25.881 -16.528 19.820 1.00 70.00 73 CYS A C 1
ATOM 532 O O . CYS A 1 73 ? -26.318 -17.669 19.700 1.00 70.00 73 CYS A O 1
ATOM 534 N N . GLU A 1 74 ? -26.660 -15.462 19.732 1.00 64.06 74 GLU A N 1
ATOM 535 C CA . GLU A 1 74 ? -27.976 -15.560 19.162 1.00 64.06 74 GLU A CA 1
ATOM 536 C C . GLU A 1 74 ? -27.771 -15.953 17.701 1.00 64.06 74 GLU A C 1
ATOM 538 O O . GLU A 1 74 ? -27.309 -15.168 16.874 1.00 64.06 74 GLU A O 1
ATOM 543 N N . SER A 1 75 ? -28.211 -17.160 17.357 1.00 54.00 75 SER A N 1
ATOM 544 C CA . SER A 1 75 ? -28.903 -17.381 16.092 1.00 54.00 75 SER A CA 1
ATOM 545 C C . SER A 1 75 ? -30.216 -16.582 16.116 1.00 54.00 75 SER A C 1
ATOM 547 O O . SER A 1 75 ? -31.305 -17.149 16.041 1.00 54.00 75 SER A O 1
ATOM 549 N N . GLY A 1 76 ? -30.122 -15.276 16.370 1.00 46.69 76 GLY A N 1
ATOM 550 C CA . GLY A 1 76 ? -31.256 -14.377 16.419 1.00 46.69 76 GLY A CA 1
ATOM 551 C C . GLY A 1 76 ? -31.892 -14.329 15.036 1.00 46.69 76 GLY A C 1
ATOM 552 O O . GLY A 1 76 ? -31.232 -14.674 14.045 1.00 46.69 76 GLY A O 1
ATOM 553 N N . PRO A 1 77 ? -33.166 -13.913 14.926 1.00 51.91 77 PRO A N 1
ATOM 554 C CA . PRO A 1 77 ? -33.681 -13.533 13.622 1.00 51.91 77 PRO A CA 1
ATOM 555 C C . PRO A 1 77 ? -32.682 -12.545 13.022 1.00 51.91 77 PRO A C 1
ATOM 557 O O . PRO A 1 77 ? -32.183 -11.673 13.741 1.00 51.91 77 PRO A O 1
ATOM 560 N N . LEU A 1 78 ? -32.334 -12.755 11.747 1.00 47.81 78 LEU A N 1
ATOM 561 C CA . LEU A 1 78 ? -31.431 -11.880 11.001 1.00 47.81 78 LEU A CA 1
ATOM 562 C C . LEU A 1 78 ? -31.700 -10.426 11.417 1.00 47.81 78 LEU A C 1
ATOM 564 O O . LEU A 1 78 ? -32.880 -10.058 11.502 1.00 47.81 78 LEU A O 1
ATOM 568 N N . PRO A 1 79 ? -30.659 -9.610 11.688 1.00 58.56 79 PRO A N 1
ATOM 569 C CA . PRO A 1 79 ? -30.863 -8.183 11.913 1.00 58.56 79 PRO A CA 1
ATOM 570 C C . PRO A 1 79 ? -31.813 -7.670 10.825 1.00 58.56 79 PRO A C 1
ATOM 572 O O . PRO A 1 79 ? -31.696 -8.155 9.689 1.00 58.56 79 PRO A O 1
ATOM 575 N N . PRO A 1 80 ? -32.773 -6.773 11.145 1.00 60.19 80 PRO A N 1
ATOM 576 C CA . PRO A 1 80 ? -33.681 -6.236 10.136 1.00 60.19 80 PRO A CA 1
ATOM 577 C C . PRO A 1 80 ? -32.825 -5.868 8.938 1.00 60.19 80 PRO A C 1
ATOM 579 O O . PRO A 1 80 ? -31.815 -5.185 9.136 1.00 60.19 80 PRO A O 1
ATOM 582 N N . SER A 1 81 ? -33.142 -6.447 7.770 1.00 53.56 81 SER A N 1
ATOM 583 C CA . SER A 1 81 ? -32.294 -6.339 6.586 1.00 53.56 81 SER A CA 1
ATOM 584 C C . SER A 1 81 ? -31.810 -4.907 6.502 1.00 53.56 81 SER A C 1
ATOM 586 O O . SER A 1 81 ? -32.638 -3.991 6.449 1.00 53.56 81 SER A O 1
ATOM 588 N N . LEU A 1 82 ? -30.484 -4.722 6.578 1.00 57.41 82 LEU A N 1
ATOM 589 C CA . LEU A 1 82 ? -29.899 -3.417 6.323 1.00 57.41 82 LEU A CA 1
ATOM 590 C C . LEU A 1 82 ? -30.572 -2.898 5.050 1.00 57.41 82 LEU A C 1
ATOM 592 O O . LEU A 1 82 ? -30.788 -3.701 4.128 1.00 57.41 82 LEU A O 1
ATOM 596 N N . PRO A 1 83 ? -30.963 -1.611 5.002 1.00 73.31 83 PRO A N 1
ATOM 597 C CA . PRO A 1 83 ? -31.474 -1.041 3.767 1.00 73.31 83 PRO A CA 1
ATOM 598 C C . PRO A 1 83 ? -30.528 -1.467 2.644 1.00 73.31 83 PRO A C 1
ATOM 600 O O . PRO A 1 83 ? -29.315 -1.512 2.894 1.00 73.31 83 PRO A O 1
ATOM 603 N N . PRO A 1 84 ? -31.062 -1.866 1.473 1.00 71.31 84 PRO A N 1
ATOM 604 C CA . PRO A 1 84 ? -30.244 -2.391 0.394 1.00 71.31 84 PRO A CA 1
ATOM 605 C C . PRO A 1 84 ? -29.047 -1.472 0.244 1.00 71.31 84 PRO A C 1
ATOM 607 O O . PRO A 1 84 ? -29.214 -0.254 0.122 1.00 71.31 84 PRO A O 1
ATOM 610 N N . THR A 1 85 ? -27.850 -2.051 0.375 1.00 67.62 85 THR A N 1
ATOM 611 C CA . THR A 1 85 ? -26.619 -1.296 0.193 1.00 67.62 85 THR A CA 1
ATOM 612 C C . THR A 1 85 ? -26.789 -0.581 -1.140 1.00 67.62 85 THR A C 1
ATOM 614 O O . THR A 1 85 ? -27.171 -1.248 -2.112 1.00 67.62 85 THR A O 1
ATOM 617 N N . PRO A 1 86 ? -26.625 0.754 -1.200 1.00 79.88 86 PRO A N 1
ATOM 618 C CA . PRO A 1 86 ? -26.674 1.430 -2.483 1.00 79.88 86 PRO A CA 1
ATOM 619 C C . PRO A 1 86 ? -25.746 0.666 -3.429 1.00 79.88 86 PRO A C 1
ATOM 621 O O . PRO A 1 86 ? -24.707 0.173 -2.967 1.00 79.88 86 PRO A O 1
ATOM 624 N N . PRO A 1 87 ? -26.137 0.488 -4.703 1.00 80.19 87 PRO A N 1
ATOM 625 C CA . PRO A 1 87 ? -25.301 -0.229 -5.648 1.00 80.19 87 PRO A CA 1
ATOM 626 C C . PRO A 1 87 ? -23.899 0.358 -5.547 1.00 80.19 87 PRO A C 1
ATOM 628 O O . PRO A 1 87 ? -23.747 1.585 -5.576 1.00 80.19 87 PRO A O 1
ATOM 631 N N . LEU A 1 88 ? -22.899 -0.511 -5.346 1.00 78.19 88 LEU A N 1
ATOM 632 C CA . LEU A 1 88 ? -21.521 -0.051 -5.382 1.00 78.19 88 LEU A CA 1
ATOM 633 C C . LEU A 1 88 ? -21.357 0.747 -6.679 1.00 78.19 88 LEU A C 1
ATOM 635 O O . LEU A 1 88 ? -21.901 0.334 -7.714 1.00 78.19 88 LEU A O 1
ATOM 639 N N . PRO A 1 89 ? -20.651 1.888 -6.637 1.00 82.75 89 PRO A N 1
ATOM 640 C CA . PRO A 1 89 ? -20.298 2.562 -7.868 1.00 82.75 89 PRO A CA 1
ATOM 641 C C . PRO A 1 89 ? -19.635 1.534 -8.794 1.00 82.75 89 PRO A C 1
ATOM 643 O O . PRO A 1 89 ? -18.940 0.633 -8.303 1.00 82.75 89 PRO A O 1
ATOM 646 N N . PRO A 1 90 ? -19.875 1.621 -10.113 1.00 84.06 90 PRO A N 1
ATOM 647 C CA . PRO A 1 90 ? -19.195 0.742 -11.047 1.00 84.06 90 PRO A CA 1
ATOM 648 C C . PRO A 1 90 ? -17.689 0.809 -10.766 1.00 84.06 90 PRO A C 1
ATOM 650 O O . PRO A 1 90 ? -17.185 1.897 -10.454 1.00 84.06 90 PRO A O 1
ATOM 653 N N . PRO A 1 91 ? -16.976 -0.330 -10.829 1.00 79.50 91 PRO A N 1
ATOM 654 C CA . PRO A 1 91 ? -15.535 -0.307 -10.668 1.00 79.50 91 PRO A CA 1
ATOM 655 C C . PRO A 1 91 ? -14.951 0.707 -11.659 1.00 79.50 91 PRO A C 1
ATOM 657 O O . PRO A 1 91 ? -15.476 0.839 -12.774 1.00 79.50 91 PRO A O 1
ATOM 660 N N . PRO A 1 92 ? -13.905 1.454 -11.266 1.00 80.44 92 PRO A N 1
ATOM 661 C CA . PRO A 1 92 ? -13.241 2.352 -12.192 1.00 80.44 92 PRO A CA 1
ATOM 662 C C . PRO A 1 92 ? -12.815 1.564 -13.439 1.00 80.44 92 PRO A C 1
ATOM 664 O O . PRO A 1 92 ? -12.484 0.377 -13.330 1.00 80.44 92 PRO A O 1
ATOM 667 N N . PRO A 1 93 ? -12.855 2.189 -14.629 1.00 81.38 93 PRO A N 1
ATOM 668 C CA . PRO A 1 93 ? -12.413 1.528 -15.844 1.00 81.38 93 PRO A CA 1
ATOM 669 C C . PRO A 1 93 ? -10.974 1.030 -15.663 1.00 81.38 93 PRO A C 1
ATOM 671 O O . PRO A 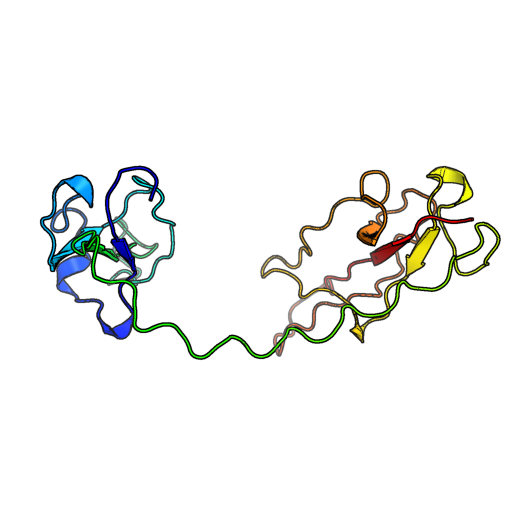1 93 ? -10.189 1.684 -14.965 1.00 81.38 93 PRO A O 1
ATOM 674 N N . PRO A 1 94 ? -10.617 -0.112 -16.279 1.00 76.06 94 PRO A N 1
ATOM 675 C CA . PRO A 1 94 ? -9.244 -0.571 -16.251 1.00 76.06 94 PRO A CA 1
ATOM 676 C C . PRO A 1 94 ? -8.338 0.540 -16.803 1.00 76.06 94 PRO A C 1
ATOM 678 O O . PRO A 1 94 ? -8.713 1.219 -17.768 1.00 76.06 94 PRO A O 1
ATOM 681 N N . PRO A 1 95 ? -7.172 0.763 -16.182 1.00 74.06 95 PRO A N 1
ATOM 682 C CA . PRO A 1 95 ? -6.221 1.738 -16.679 1.00 74.06 95 PRO A CA 1
ATOM 683 C C . PRO A 1 95 ? -5.764 1.346 -18.089 1.00 74.06 95 PRO A C 1
ATOM 685 O O . PRO A 1 95 ? -5.782 0.162 -18.439 1.00 74.06 95 PRO A O 1
ATOM 688 N N . PRO A 1 96 ? -5.376 2.330 -18.916 1.00 79.62 96 PRO A N 1
ATOM 689 C CA . PRO A 1 96 ? -4.877 2.045 -20.249 1.00 79.62 96 PRO A CA 1
ATOM 690 C C . PRO A 1 96 ? -3.640 1.136 -20.172 1.00 79.62 96 PRO A C 1
ATOM 692 O O . PRO A 1 96 ? -2.865 1.241 -19.216 1.00 79.62 96 PRO A O 1
ATOM 695 N N . PRO A 1 97 ? -3.442 0.257 -21.170 1.00 78.50 97 PRO A N 1
ATOM 696 C CA . PRO A 1 97 ? -2.239 -0.554 -21.245 1.00 78.50 97 PRO A CA 1
ATOM 697 C C . PRO A 1 97 ? -1.009 0.353 -21.351 1.00 78.50 97 PRO A C 1
ATOM 699 O O . PRO A 1 97 ? -1.020 1.329 -22.106 1.00 78.50 97 PRO A O 1
ATOM 702 N N . ILE A 1 98 ? 0.038 0.034 -20.590 1.00 82.75 98 ILE A N 1
ATOM 703 C CA . ILE A 1 98 ? 1.300 0.773 -20.606 1.00 82.75 98 ILE A CA 1
ATOM 704 C C . ILE A 1 98 ? 2.338 0.029 -21.441 1.00 82.75 98 ILE A C 1
ATOM 706 O O . ILE A 1 98 ? 2.435 -1.193 -21.368 1.00 82.75 98 ILE A O 1
ATOM 710 N N . SER A 1 99 ? 3.101 0.764 -22.246 1.00 84.56 99 SER A N 1
ATOM 711 C CA . SER A 1 99 ? 4.193 0.190 -23.034 1.00 84.56 99 SER A CA 1
ATOM 712 C C . SER A 1 99 ? 5.419 -0.041 -22.154 1.00 84.56 99 SER A C 1
ATOM 714 O O . SER A 1 99 ? 5.810 0.858 -21.409 1.00 84.56 99 SER A O 1
ATOM 716 N N . CYS A 1 100 ? 6.090 -1.190 -22.306 1.00 81.88 100 CYS A N 1
ATOM 717 C CA . CYS A 1 100 ? 7.406 -1.438 -21.683 1.00 81.88 100 CYS A CA 1
ATOM 718 C C . CYS A 1 100 ? 8.454 -0.366 -22.021 1.00 81.88 100 CYS A C 1
ATOM 720 O O . CYS A 1 100 ? 9.440 -0.229 -21.300 1.00 81.88 100 CYS A O 1
ATOM 722 N N . ALA A 1 101 ? 8.282 0.319 -23.156 1.00 84.38 101 ALA A N 1
ATOM 723 C CA . ALA A 1 101 ? 9.214 1.314 -23.672 1.00 84.38 101 ALA A CA 1
ATOM 724 C C . ALA A 1 101 ? 8.886 2.746 -23.218 1.00 84.38 101 ALA A C 1
ATOM 726 O O . ALA A 1 101 ? 9.545 3.688 -23.661 1.00 84.38 101 ALA A O 1
ATOM 727 N N . ASP A 1 102 ? 7.850 2.929 -22.393 1.00 85.94 102 ASP A N 1
ATOM 728 C CA . ASP A 1 102 ? 7.531 4.239 -21.837 1.00 85.94 102 ASP A CA 1
ATOM 729 C C . ASP A 1 102 ? 8.684 4.710 -20.926 1.00 85.94 102 ASP A C 1
ATOM 731 O O . ASP A 1 102 ? 9.122 3.953 -20.064 1.00 85.94 102 ASP A O 1
ATOM 735 N N . PRO A 1 103 ? 9.215 5.933 -21.083 1.00 84.19 103 PRO A N 1
ATOM 736 C CA . PRO A 1 103 ? 10.316 6.422 -20.252 1.00 84.19 103 PRO A CA 1
ATOM 737 C C . PRO A 1 103 ? 9.947 6.596 -18.771 1.00 84.19 103 PRO A C 1
ATOM 739 O O . PRO A 1 103 ? 10.844 6.649 -17.936 1.00 84.19 103 PRO A O 1
ATOM 742 N N . ALA A 1 104 ? 8.658 6.700 -18.430 1.00 85.62 104 ALA A N 1
ATOM 743 C CA . ALA A 1 104 ? 8.206 6.700 -17.038 1.00 85.62 104 ALA A CA 1
ATOM 744 C C . ALA A 1 104 ? 8.232 5.294 -16.411 1.00 85.62 104 ALA A C 1
ATOM 746 O O . ALA A 1 104 ? 8.049 5.155 -15.204 1.00 85.62 104 ALA A O 1
ATOM 747 N N . CYS A 1 105 ? 8.435 4.267 -17.236 1.00 89.00 105 CYS A N 1
ATOM 748 C CA . CYS A 1 105 ? 8.458 2.870 -16.862 1.00 89.00 105 CYS A CA 1
ATOM 749 C C . CYS A 1 105 ? 9.868 2.434 -16.464 1.00 89.00 105 CYS A C 1
ATOM 751 O O . CYS A 1 105 ? 10.718 2.214 -17.328 1.00 89.00 105 CYS A O 1
ATOM 753 N N . VAL A 1 106 ? 10.115 2.269 -15.164 1.00 88.00 106 VAL A N 1
ATOM 754 C CA . VAL A 1 106 ? 11.354 1.632 -14.685 1.00 88.00 106 VAL A CA 1
ATOM 755 C C . VAL A 1 106 ? 11.109 0.146 -14.409 1.00 88.00 106 VAL A C 1
ATOM 757 O O . VAL A 1 106 ? 9.963 -0.293 -14.321 1.00 88.00 106 VAL A O 1
ATOM 760 N N . GLY A 1 107 ? 12.161 -0.668 -14.365 1.00 81.44 107 GLY A N 1
ATOM 761 C CA . GLY A 1 107 ? 12.058 -2.098 -14.040 1.00 81.44 107 GLY A CA 1
ATOM 762 C C . GLY A 1 107 ? 11.516 -3.031 -15.120 1.00 81.44 107 GLY A C 1
ATOM 763 O O . GLY A 1 107 ? 11.584 -4.251 -14.953 1.00 81.44 107 GLY A O 1
ATOM 764 N N . SER A 1 108 ? 11.057 -2.509 -16.263 1.00 79.62 108 SER A N 1
ATOM 765 C CA . SER A 1 108 ? 10.529 -3.342 -17.354 1.00 79.62 108 SER A CA 1
ATOM 766 C C . SER A 1 108 ? 11.584 -4.296 -17.924 1.00 79.62 108 SER A C 1
ATOM 768 O O . SER A 1 108 ? 11.268 -5.435 -18.263 1.00 79.62 108 SER A O 1
ATOM 770 N N . ALA A 1 109 ? 12.849 -3.868 -17.966 1.00 79.12 109 ALA A N 1
ATOM 771 C CA . ALA A 1 109 ? 13.969 -4.674 -18.448 1.00 79.12 109 ALA A CA 1
ATOM 772 C C . ALA A 1 109 ? 14.497 -5.685 -17.414 1.00 79.12 109 ALA A C 1
ATOM 774 O O . ALA A 1 109 ? 14.927 -6.773 -17.794 1.00 79.12 109 ALA A O 1
ATOM 775 N N . SER A 1 110 ? 14.483 -5.338 -16.126 1.00 83.56 110 SER A N 1
ATOM 776 C CA . SER A 1 110 ? 15.090 -6.136 -15.052 1.00 83.56 110 SER A CA 1
ATOM 777 C C . SER A 1 110 ? 14.105 -7.090 -14.374 1.00 83.56 110 SER A C 1
ATOM 779 O O . SER A 1 110 ? 14.485 -8.211 -14.041 1.00 83.56 110 SER A O 1
ATOM 781 N N . CYS A 1 111 ? 12.842 -6.689 -14.222 1.00 83.25 111 CYS A N 1
ATOM 782 C CA . CYS A 1 111 ? 11.817 -7.443 -13.495 1.00 83.25 111 CYS A CA 1
ATOM 783 C C . CYS A 1 111 ? 10.579 -7.788 -14.335 1.00 83.25 111 CYS A C 1
ATOM 785 O O . CYS A 1 111 ?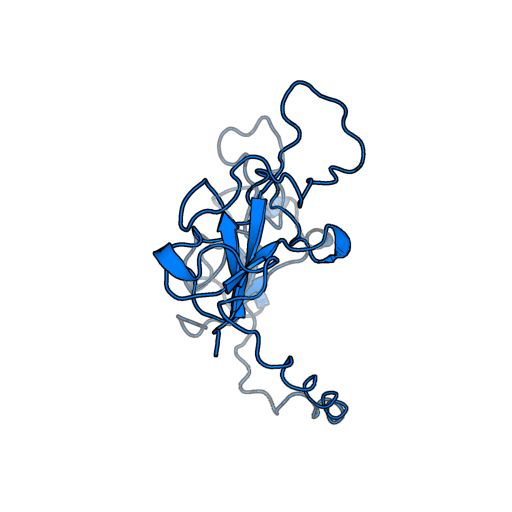 9.702 -8.506 -13.863 1.00 83.25 111 CYS A O 1
ATOM 787 N N . GLY A 1 112 ? 10.509 -7.340 -15.595 1.00 84.69 112 GLY A N 1
ATOM 788 C CA . GLY A 1 112 ? 9.433 -7.710 -16.524 1.00 84.69 112 GLY A CA 1
ATOM 789 C C . GLY A 1 112 ? 8.094 -7.015 -16.261 1.00 84.69 112 GLY A C 1
ATOM 790 O O . GLY A 1 112 ? 7.090 -7.375 -16.875 1.00 84.69 112 GLY A O 1
ATOM 791 N N . TYR A 1 113 ? 8.081 -6.012 -15.382 1.00 88.06 113 TYR A N 1
ATOM 792 C CA . TYR A 1 113 ? 6.920 -5.183 -15.066 1.00 88.06 113 TYR A CA 1
ATOM 793 C C . TYR A 1 113 ? 7.294 -3.710 -15.107 1.00 88.06 113 TYR A C 1
ATOM 795 O O . TYR A 1 113 ? 8.449 -3.343 -14.913 1.00 88.06 113 TYR A O 1
ATOM 803 N N . CYS A 1 114 ? 6.295 -2.867 -15.323 1.00 91.06 114 CYS A N 1
ATOM 804 C CA . CYS A 1 114 ? 6.456 -1.433 -15.286 1.00 91.06 114 CYS A CA 1
ATOM 805 C C . CYS A 1 114 ? 6.297 -0.939 -13.861 1.00 91.06 114 CYS A C 1
ATOM 807 O O . CYS A 1 114 ? 5.224 -1.083 -13.273 1.00 91.06 114 CYS A O 1
ATOM 809 N N . LEU A 1 115 ? 7.334 -0.322 -13.323 1.00 92.00 115 LEU A N 1
ATOM 810 C CA . LEU A 1 115 ? 7.287 0.352 -12.041 1.00 92.00 115 LEU A CA 1
ATOM 811 C C . LEU A 1 115 ? 7.096 1.841 -12.302 1.00 92.00 115 LEU A C 1
ATOM 813 O O . LEU A 1 115 ? 7.921 2.493 -12.938 1.00 92.00 115 LEU A O 1
ATOM 817 N N . LEU A 1 116 ? 5.965 2.365 -11.841 1.00 92.25 116 LEU A N 1
ATOM 818 C CA . LEU A 1 116 ? 5.608 3.771 -11.982 1.00 92.25 116 LEU A CA 1
ATOM 819 C C . LEU A 1 116 ? 5.713 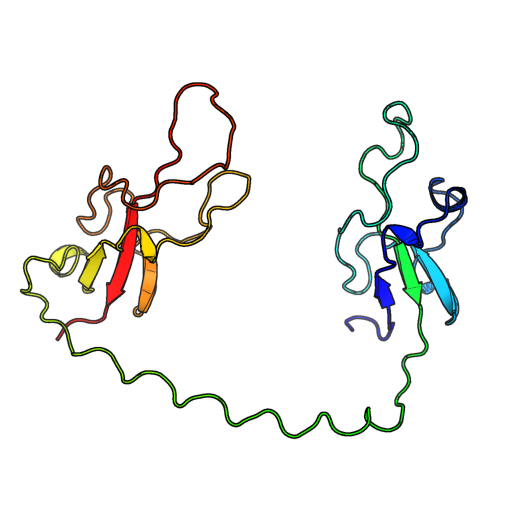4.458 -10.634 1.00 92.25 116 LEU A C 1
ATOM 821 O O . LEU A 1 116 ? 5.042 4.049 -9.686 1.00 92.25 116 LEU A O 1
ATOM 825 N N . LEU A 1 117 ? 6.513 5.517 -10.558 1.00 92.69 117 LEU A N 1
ATOM 826 C CA . LEU A 1 117 ? 6.651 6.283 -9.327 1.00 92.69 117 LEU A CA 1
ATOM 827 C C . LEU A 1 117 ? 5.296 6.878 -8.914 1.00 92.69 117 LEU A C 1
ATOM 829 O O . LEU A 1 117 ? 4.621 7.544 -9.704 1.00 92.69 117 LEU A O 1
ATOM 833 N N . VAL A 1 118 ? 4.885 6.626 -7.673 1.00 91.88 118 VAL A N 1
ATOM 834 C CA . VAL A 1 118 ? 3.586 7.071 -7.155 1.00 91.88 118 VAL A CA 1
ATOM 835 C C . VAL A 1 118 ? 3.628 8.572 -6.838 1.00 91.88 118 VAL A C 1
ATOM 837 O O . VAL A 1 118 ? 4.574 9.044 -6.212 1.00 91.88 118 VAL A O 1
ATOM 840 N N . PRO A 1 119 ? 2.624 9.376 -7.222 1.00 88.25 119 PRO A N 1
ATOM 841 C CA . PRO A 1 119 ? 2.589 10.773 -6.805 1.00 88.25 119 PRO A CA 1
ATOM 842 C C . PRO A 1 119 ? 2.320 10.884 -5.297 1.00 88.25 119 PRO A C 1
ATOM 844 O O . PRO A 1 119 ? 1.546 10.110 -4.740 1.00 88.25 119 PRO A O 1
ATOM 847 N N . GLN A 1 120 ? 2.867 11.915 -4.646 1.00 83.81 120 GLN A N 1
ATOM 848 C CA . GLN A 1 120 ? 2.743 12.144 -3.194 1.00 83.81 120 GLN A CA 1
ATOM 849 C C . GLN A 1 120 ? 1.292 12.085 -2.661 1.00 83.81 120 GLN A C 1
ATOM 851 O O . GLN A 1 120 ? 1.065 11.724 -1.507 1.00 83.81 120 GLN A O 1
ATOM 856 N N . SER A 1 121 ? 0.297 12.437 -3.484 1.00 82.50 121 SER A N 1
ATOM 857 C CA . SER A 1 121 ? -1.132 12.382 -3.140 1.00 82.50 121 SER A CA 1
ATOM 858 C C . SER A 1 121 ? -1.719 10.970 -3.064 1.00 82.50 121 SER A C 1
ATOM 860 O O . SER A 1 121 ? -2.757 10.781 -2.439 1.00 82.50 121 SER A O 1
ATOM 862 N N . GLU A 1 122 ? -1.089 9.999 -3.723 1.00 86.56 122 GLU A N 1
ATOM 863 C CA . GLU A 1 122 ? -1.491 8.586 -3.756 1.00 86.56 122 GLU A CA 1
ATOM 864 C C . GLU A 1 122 ? -0.665 7.717 -2.802 1.00 86.56 122 GLU A C 1
ATOM 866 O O . GLU A 1 122 ? -0.873 6.505 -2.726 1.00 86.56 122 GLU A O 1
ATOM 871 N N . CYS A 1 123 ? 0.263 8.325 -2.063 1.00 84.75 123 CYS A N 1
ATOM 872 C CA . CYS A 1 123 ? 1.080 7.611 -1.103 1.00 84.75 123 CYS A CA 1
ATOM 873 C C . CYS A 1 123 ? 0.229 6.956 -0.011 1.00 84.75 123 CYS A C 1
ATOM 875 O O . CYS A 1 123 ? -0.690 7.588 0.530 1.00 84.75 123 CYS A O 1
ATOM 877 N N . PRO A 1 124 ? 0.547 5.705 0.362 1.00 81.44 124 PRO A N 1
ATOM 878 C CA . PRO A 1 124 ? -0.097 5.070 1.494 1.00 81.44 124 PRO A CA 1
ATOM 879 C C . PRO A 1 124 ? 0.228 5.843 2.774 1.00 81.44 124 PRO A C 1
ATOM 881 O O . PRO A 1 124 ? 1.279 6.475 2.911 1.00 81.44 124 PRO A O 1
ATOM 884 N N . ARG A 1 125 ? -0.685 5.786 3.746 1.00 74.50 125 ARG A N 1
ATOM 885 C CA . ARG A 1 125 ? -0.376 6.277 5.090 1.00 74.50 125 ARG A CA 1
ATOM 886 C C . ARG A 1 125 ? 0.662 5.351 5.710 1.00 74.50 125 ARG A C 1
ATOM 888 O O . ARG A 1 125 ? 0.436 4.147 5.768 1.00 74.50 125 ARG A O 1
ATOM 895 N N . LEU A 1 126 ? 1.761 5.928 6.182 1.00 69.81 126 LEU A N 1
ATOM 896 C CA . LEU A 1 126 ? 2.767 5.184 6.927 1.00 69.81 126 LEU A CA 1
ATOM 897 C C . LEU A 1 126 ? 2.200 4.740 8.285 1.00 69.81 126 LEU A C 1
ATOM 899 O O . LEU A 1 126 ? 1.379 5.433 8.895 1.00 69.81 126 LEU A O 1
ATOM 903 N N . ASN A 1 127 ? 2.663 3.588 8.752 1.00 66.00 127 ASN A N 1
ATOM 904 C CA . ASN A 1 127 ? 2.457 3.085 10.101 1.00 66.00 127 ASN A CA 1
ATOM 905 C C . ASN A 1 127 ? 3.168 3.986 11.129 1.00 66.00 127 ASN A C 1
ATOM 907 O O . ASN A 1 127 ? 3.998 4.828 10.787 1.00 66.00 127 ASN A O 1
ATOM 911 N N . ALA A 1 128 ? 2.869 3.796 12.417 1.00 58.88 128 ALA A N 1
ATOM 912 C CA . ALA A 1 128 ? 3.469 4.582 13.505 1.00 58.88 128 ALA A CA 1
ATOM 913 C C . ALA A 1 128 ? 5.000 4.408 13.627 1.00 58.88 128 ALA A C 1
ATOM 915 O O . ALA A 1 128 ? 5.691 5.273 14.161 1.00 58.88 128 ALA A O 1
ATOM 916 N N . ASP A 1 129 ? 5.542 3.301 13.120 1.00 58.44 129 ASP A N 1
ATOM 917 C CA . ASP A 1 129 ? 6.983 3.053 13.001 1.00 58.44 129 ASP A CA 1
ATOM 918 C C . ASP A 1 129 ? 7.594 3.659 11.720 1.00 58.44 129 ASP A C 1
ATOM 920 O O . ASP A 1 129 ? 8.797 3.538 11.480 1.00 58.44 129 ASP A O 1
ATOM 924 N N . GLY A 1 130 ? 6.782 4.356 10.922 1.00 57.69 130 GLY A N 1
ATOM 925 C CA . GLY A 1 130 ? 7.146 4.951 9.644 1.00 57.69 130 GLY A CA 1
ATOM 926 C C . GLY A 1 130 ? 7.367 3.940 8.519 1.00 57.69 130 GLY A C 1
ATOM 927 O O . GLY A 1 130 ? 7.847 4.342 7.467 1.00 57.69 130 GLY A O 1
ATOM 928 N N . SER A 1 131 ? 7.019 2.665 8.718 1.00 65.88 131 SER A N 1
ATOM 929 C CA . SER A 1 131 ? 6.964 1.677 7.641 1.00 65.88 131 SER A CA 1
ATOM 930 C C . SER A 1 131 ? 5.664 1.820 6.847 1.00 65.88 131 SER A C 1
ATOM 932 O O . SER A 1 131 ? 4.636 2.236 7.376 1.00 65.88 131 SER A O 1
ATOM 934 N N . ASN A 1 132 ? 5.675 1.453 5.573 1.00 68.56 132 ASN A N 1
ATOM 935 C CA . ASN A 1 132 ? 4.457 1.319 4.763 1.00 68.56 132 ASN A CA 1
ATOM 936 C C . ASN A 1 132 ? 3.947 -0.142 4.725 1.00 68.56 132 ASN A C 1
ATOM 938 O O . ASN A 1 132 ? 2.836 -0.390 4.261 1.00 68.56 132 ASN A O 1
ATOM 942 N N . GLY A 1 133 ? 4.735 -1.100 5.237 1.00 77.88 133 GLY A N 1
ATOM 943 C CA . GLY A 1 133 ? 4.423 -2.534 5.219 1.00 77.88 133 GLY A CA 1
ATOM 944 C C . GLY A 1 133 ? 4.348 -3.141 3.813 1.00 77.88 133 GLY A C 1
ATOM 945 O O . GLY A 1 133 ? 3.829 -4.248 3.659 1.00 77.88 133 GLY A O 1
ATOM 946 N N . LEU A 1 134 ? 4.816 -2.417 2.795 1.00 83.88 134 LEU A N 1
ATOM 947 C CA . LEU A 1 134 ? 4.856 -2.876 1.418 1.00 83.88 134 LEU A CA 1
ATOM 948 C C . LEU A 1 134 ? 6.026 -3.831 1.220 1.00 83.88 134 LEU A C 1
ATOM 950 O O . LEU A 1 134 ? 6.988 -3.879 1.985 1.00 83.88 134 LEU A O 1
ATOM 954 N N . ARG A 1 135 ? 5.898 -4.642 0.178 1.00 88.06 135 ARG A N 1
ATOM 955 C CA . ARG A 1 135 ? 6.945 -5.565 -0.245 1.00 88.06 135 ARG A CA 1
ATOM 956 C C . ARG A 1 135 ? 7.900 -4.838 -1.190 1.00 88.06 135 ARG A C 1
ATOM 958 O O . ARG A 1 135 ? 7.490 -3.873 -1.836 1.00 88.06 135 ARG A O 1
ATOM 965 N N . SER A 1 136 ? 9.123 -5.348 -1.311 1.00 89.31 136 SER A N 1
ATOM 966 C CA . SER A 1 136 ? 10.071 -4.907 -2.338 1.00 89.31 136 SER A CA 1
ATOM 967 C C . SER A 1 136 ? 9.511 -5.119 -3.746 1.00 89.31 136 SER A C 1
ATOM 969 O O . SER A 1 136 ? 8.694 -6.024 -3.982 1.00 89.31 136 SER A O 1
ATOM 971 N N . CYS A 1 137 ? 9.932 -4.276 -4.686 1.00 90.06 137 CYS A N 1
ATOM 972 C CA . CYS A 1 137 ? 9.368 -4.261 -6.036 1.00 90.06 137 CYS A CA 1
ATOM 973 C C . CYS A 1 137 ? 9.712 -5.497 -6.888 1.00 90.06 137 CYS A C 1
ATOM 975 O O . CYS A 1 137 ? 9.054 -5.741 -7.897 1.00 90.06 137 CYS A O 1
ATOM 977 N N . ASP A 1 138 ? 10.675 -6.321 -6.473 1.00 88.94 138 ASP A N 1
ATOM 978 C CA . ASP A 1 138 ? 11.050 -7.582 -7.127 1.00 88.94 138 ASP A CA 1
ATOM 979 C C . ASP A 1 138 ? 10.081 -8.744 -6.842 1.00 88.94 138 ASP A C 1
ATOM 981 O O . ASP A 1 138 ? 10.051 -9.728 -7.583 1.00 88.94 138 ASP A O 1
ATOM 985 N N . VAL A 1 139 ? 9.273 -8.636 -5.782 1.00 88.31 139 VAL A N 1
ATOM 986 C CA . VAL A 1 139 ? 8.324 -9.683 -5.358 1.00 88.31 139 VAL A CA 1
ATOM 987 C C . VAL A 1 139 ? 6.869 -9.221 -5.309 1.00 88.31 139 VAL A C 1
ATOM 989 O O . VAL A 1 139 ? 5.986 -10.027 -4.992 1.00 88.31 139 VAL A O 1
ATOM 992 N N . ALA A 1 140 ? 6.609 -7.942 -5.569 1.00 88.12 140 ALA A N 1
ATOM 993 C CA . ALA A 1 140 ? 5.262 -7.391 -5.627 1.00 88.12 140 ALA A CA 1
ATOM 994 C C . ALA A 1 140 ? 4.523 -7.856 -6.892 1.00 88.12 140 ALA A C 1
ATOM 996 O O . ALA A 1 140 ? 5.119 -8.023 -7.959 1.00 88.12 140 ALA A O 1
ATOM 997 N N . ALA A 1 141 ? 3.214 -8.087 -6.779 1.00 87.31 141 ALA A N 1
ATOM 998 C CA . ALA A 1 141 ? 2.402 -8.493 -7.921 1.00 87.31 141 ALA A CA 1
ATOM 999 C C . ALA A 1 141 ? 1.981 -7.285 -8.773 1.00 87.31 141 ALA A C 1
ATOM 1001 O O . ALA A 1 141 ? 1.977 -6.140 -8.320 1.00 87.31 141 ALA A O 1
ATOM 1002 N N . ALA A 1 142 ? 1.580 -7.543 -10.021 1.00 86.25 142 ALA A N 1
ATOM 1003 C CA . ALA A 1 142 ? 0.999 -6.510 -10.873 1.00 86.25 142 ALA A CA 1
ATOM 1004 C C . ALA A 1 142 ? -0.229 -5.861 -10.205 1.00 86.25 142 ALA A C 1
ATOM 1006 O O . ALA A 1 142 ? -1.034 -6.539 -9.570 1.00 86.25 142 ALA A O 1
ATOM 1007 N N . ASP A 1 143 ? -0.358 -4.545 -10.381 1.00 84.88 143 ASP A N 1
ATOM 1008 C CA . ASP A 1 143 ? -1.360 -3.659 -9.777 1.00 84.88 143 ASP A CA 1
ATOM 1009 C C . ASP A 1 143 ? -1.226 -3.409 -8.261 1.00 84.88 143 ASP A C 1
ATOM 1011 O O . ASP A 1 143 ? -2.032 -2.662 -7.695 1.00 84.88 143 ASP A O 1
ATOM 1015 N N . GLU A 1 144 ? -0.179 -3.927 -7.611 1.00 89.69 144 GLU A N 1
ATOM 1016 C CA . GLU A 1 144 ? 0.162 -3.602 -6.221 1.00 89.69 144 GLU A CA 1
ATOM 1017 C C . GLU A 1 144 ? 1.057 -2.354 -6.104 1.00 89.69 144 GLU A C 1
ATOM 1019 O O . GLU A 1 144 ? 1.609 -1.838 -7.083 1.00 89.69 144 GLU A O 1
ATOM 1024 N N . LEU A 1 145 ? 1.178 -1.850 -4.872 1.00 91.88 145 LEU A N 1
ATOM 1025 C CA . LEU A 1 145 ? 2.211 -0.889 -4.492 1.00 91.88 145 LEU A CA 1
ATOM 1026 C C . LEU A 1 145 ? 3.403 -1.640 -3.898 1.00 91.88 145 LEU A C 1
ATOM 1028 O O . LEU A 1 145 ? 3.215 -2.605 -3.156 1.00 91.88 145 LEU A O 1
ATOM 1032 N N . CYS A 1 146 ? 4.605 -1.162 -4.183 1.00 91.50 146 CYS A N 1
ATOM 1033 C CA . CYS A 1 146 ? 5.847 -1.709 -3.659 1.00 91.50 146 CYS A CA 1
ATOM 1034 C C . CYS A 1 146 ? 6.786 -0.596 -3.196 1.00 91.50 146 CYS A C 1
ATOM 1036 O O . CYS A 1 146 ? 6.655 0.553 -3.624 1.00 91.50 146 CYS A O 1
ATOM 1038 N N . GLU A 1 147 ? 7.703 -0.947 -2.303 1.00 89.88 147 GLU A N 1
ATOM 1039 C CA . GLU A 1 147 ? 8.811 -0.089 -1.891 1.00 89.88 147 GLU A CA 1
ATOM 1040 C C . GLU A 1 147 ? 10.012 -0.391 -2.786 1.00 89.88 147 GLU A C 1
ATOM 1042 O O . GLU A 1 147 ? 10.371 -1.554 -2.933 1.00 89.88 147 GLU A O 1
ATOM 1047 N N . GLY A 1 148 ? 10.563 0.637 -3.428 1.00 87.75 148 GLY A N 1
ATOM 1048 C CA . GLY A 1 148 ? 11.697 0.547 -4.334 1.00 87.75 148 GLY A CA 1
ATOM 1049 C C . GLY A 1 148 ? 12.988 0.833 -3.592 1.00 87.75 148 GLY A C 1
ATOM 1050 O O . GLY A 1 148 ? 13.333 1.985 -3.367 1.00 87.75 148 GLY A O 1
ATOM 1051 N N . ASN A 1 149 ? 13.723 -0.207 -3.222 1.00 83.38 149 ASN A N 1
ATOM 1052 C CA . ASN A 1 149 ? 14.984 -0.075 -2.495 1.00 83.38 149 ASN A CA 1
ATOM 1053 C C . ASN A 1 149 ? 16.218 -0.299 -3.401 1.00 83.38 149 ASN A C 1
ATOM 1055 O O . ASN A 1 149 ? 17.257 -0.775 -2.929 1.00 83.38 149 ASN A O 1
ATOM 1059 N N . GLY A 1 150 ? 16.106 0.052 -4.692 1.00 87.00 150 GLY A N 1
ATOM 1060 C CA . GLY A 1 150 ? 17.160 -0.063 -5.712 1.00 87.00 150 GLY A CA 1
ATOM 1061 C C . GLY A 1 150 ? 17.064 -1.308 -6.602 1.00 87.00 150 GLY A C 1
ATOM 1062 O O . GLY A 1 150 ? 17.804 -1.448 -7.578 1.00 87.00 150 GLY A O 1
ATOM 1063 N N . GLU A 1 151 ? 16.166 -2.237 -6.288 1.00 87.75 151 GLU A N 1
ATOM 1064 C CA . GLU A 1 151 ? 15.822 -3.382 -7.126 1.00 87.75 151 GLU A CA 1
ATOM 1065 C C . GLU A 1 151 ? 14.996 -2.956 -8.333 1.00 87.75 151 GLU A C 1
ATOM 1067 O O . GLU A 1 151 ? 14.327 -1.925 -8.323 1.00 87.75 151 GLU A O 1
ATOM 1072 N N . CYS A 1 152 ? 15.024 -3.774 -9.384 1.00 88.50 152 CYS A N 1
ATOM 1073 C CA . CYS A 1 152 ? 14.257 -3.528 -10.602 1.00 88.50 152 CYS A CA 1
ATOM 1074 C C . CYS A 1 152 ? 14.485 -2.123 -11.190 1.00 88.50 152 CYS A C 1
ATOM 1076 O O . CYS A 1 152 ? 13.548 -1.486 -11.663 1.00 88.50 152 CYS A O 1
ATOM 1078 N N . ASP A 1 153 ? 15.714 -1.606 -11.100 1.00 88.62 153 ASP A N 1
ATOM 1079 C CA . ASP A 1 153 ? 16.083 -0.251 -11.531 1.00 88.62 153 ASP A CA 1
ATOM 1080 C C . ASP A 1 153 ? 15.249 0.873 -10.876 1.00 88.62 153 ASP A C 1
ATOM 1082 O O . ASP A 1 153 ? 15.150 1.973 -11.423 1.00 88.62 153 ASP A O 1
ATOM 1086 N N . THR A 1 154 ? 14.633 0.608 -9.718 1.00 89.88 154 THR A N 1
ATOM 1087 C CA . THR A 1 154 ? 13.980 1.648 -8.914 1.00 89.88 154 THR A CA 1
ATOM 1088 C C . THR A 1 154 ? 15.016 2.633 -8.379 1.00 89.88 154 THR A C 1
ATOM 1090 O O . THR A 1 154 ? 16.137 2.260 -8.034 1.00 89.88 154 THR A O 1
ATOM 1093 N N . ASP A 1 155 ? 14.649 3.911 -8.329 1.00 87.31 155 ASP A N 1
ATOM 1094 C CA . ASP A 1 155 ? 15.452 4.941 -7.671 1.00 87.31 155 ASP A CA 1
ATOM 1095 C C . ASP A 1 155 ? 15.267 4.822 -6.151 1.00 87.31 155 ASP A C 1
ATOM 1097 O O . ASP A 1 155 ? 14.156 5.027 -5.657 1.00 87.31 155 ASP A O 1
ATOM 1101 N N . ASP A 1 156 ? 16.358 4.495 -5.447 1.00 84.06 156 ASP A N 1
ATOM 1102 C CA . ASP A 1 156 ? 16.458 4.333 -3.986 1.00 84.06 156 ASP A CA 1
ATOM 1103 C C . ASP A 1 156 ? 16.512 5.672 -3.222 1.00 84.06 156 ASP A C 1
ATOM 1105 O O . ASP A 1 156 ? 16.848 5.716 -2.035 1.00 84.06 156 ASP A O 1
ATOM 1109 N N . ARG A 1 157 ? 16.295 6.784 -3.933 1.00 83.44 157 ARG A N 1
ATOM 1110 C CA . ARG A 1 157 ? 16.280 8.158 -3.411 1.00 83.44 157 ARG A CA 1
ATOM 1111 C C . ARG A 1 157 ? 15.104 8.972 -3.951 1.00 83.44 157 ARG A C 1
ATOM 1113 O O . ARG A 1 157 ? 15.157 10.206 -3.944 1.00 83.44 157 ARG A O 1
ATOM 1120 N N . ALA A 1 158 ? 14.071 8.316 -4.472 1.00 85.56 158 ALA A N 1
ATOM 1121 C CA . ALA A 1 158 ? 12.910 8.991 -5.032 1.00 85.56 158 ALA A CA 1
ATOM 1122 C C . ALA A 1 158 ? 12.130 9.787 -3.968 1.00 85.56 158 ALA A C 1
ATOM 1124 O O . ALA A 1 158 ? 11.596 10.858 -4.270 1.00 85.56 158 ALA A O 1
ATOM 1125 N N . ASP A 1 159 ? 12.069 9.283 -2.733 1.00 83.81 159 ASP A N 1
ATOM 1126 C CA . ASP A 1 159 ? 11.506 9.907 -1.535 1.00 83.81 159 ASP A CA 1
ATOM 1127 C C . ASP A 1 159 ? 10.110 10.524 -1.760 1.00 83.81 159 ASP A C 1
ATOM 1129 O O . ASP A 1 159 ? 9.734 11.546 -1.164 1.00 83.81 159 ASP A O 1
ATOM 1133 N N . ASN A 1 160 ? 9.334 9.916 -2.660 1.00 86.69 160 ASN A N 1
ATOM 1134 C CA . ASN A 1 160 ? 8.064 10.428 -3.170 1.00 86.69 160 ASN A CA 1
ATOM 1135 C C . ASN A 1 160 ? 6.918 10.280 -2.168 1.00 86.69 160 ASN A C 1
ATOM 1137 O O . ASN A 1 160 ? 5.897 10.956 -2.313 1.00 86.69 160 ASN A O 1
ATOM 1141 N N . CYS A 1 161 ? 7.085 9.425 -1.155 1.00 84.38 161 CYS A N 1
ATOM 1142 C CA . CYS A 1 161 ? 6.140 9.257 -0.066 1.00 84.38 161 CYS A CA 1
ATOM 1143 C C . CYS A 1 161 ? 6.750 9.669 1.264 1.00 84.38 161 CYS A C 1
ATOM 1145 O O . CYS A 1 161 ? 7.335 8.874 1.997 1.00 84.38 161 CYS A O 1
ATOM 1147 N N . ARG A 1 162 ? 6.557 10.944 1.603 1.00 75.88 162 ARG A N 1
ATOM 1148 C CA . ARG A 1 162 ? 6.959 11.497 2.899 1.00 75.88 162 ARG A CA 1
ATOM 1149 C C . ARG A 1 162 ? 5.881 11.263 3.950 1.00 75.88 162 ARG A C 1
ATOM 1151 O O . ARG A 1 162 ? 4.716 11.608 3.738 1.00 75.88 162 ARG A O 1
ATOM 1158 N N . GLY A 1 163 ? 6.273 10.733 5.107 1.00 60.31 163 GLY A N 1
ATOM 1159 C CA . GLY A 1 163 ? 5.412 10.691 6.282 1.00 60.31 163 GLY A CA 1
ATOM 1160 C C . GLY A 1 163 ? 5.110 12.098 6.789 1.00 60.31 163 GLY A C 1
ATOM 1161 O O . GLY A 1 163 ? 5.970 12.744 7.383 1.00 60.31 163 GLY A O 1
ATOM 1162 N N . ALA A 1 164 ? 3.884 12.581 6.590 1.00 49.53 164 ALA A N 1
ATOM 1163 C CA . ALA A 1 164 ? 3.400 13.761 7.293 1.00 49.53 164 ALA A CA 1
ATOM 1164 C C . ALA A 1 164 ? 3.119 13.385 8.757 1.00 49.53 164 ALA A C 1
ATOM 1166 O O . ALA A 1 164 ? 1.978 13.113 9.128 1.00 49.53 164 ALA A O 1
ATOM 1167 N N . GLU A 1 165 ? 4.144 13.364 9.610 1.00 48.19 165 GLU A N 1
ATOM 1168 C CA . GLU A 1 165 ? 3.881 13.465 11.042 1.00 48.19 165 GLU A CA 1
ATOM 1169 C C . GLU A 1 165 ? 3.357 14.874 11.317 1.00 48.19 165 GLU A C 1
ATOM 1171 O O . GLU A 1 165 ? 4.078 15.872 11.239 1.00 48.19 165 GLU A O 1
ATOM 1176 N N . ALA A 1 166 ? 2.063 14.960 11.618 1.00 42.34 166 ALA A N 1
ATOM 1177 C CA . ALA A 1 166 ? 1.437 16.170 12.111 1.00 42.34 166 ALA A CA 1
ATOM 1178 C C . ALA A 1 166 ? 2.103 16.592 13.437 1.00 42.34 166 ALA A C 1
ATOM 1180 O O . ALA A 1 166 ? 1.696 16.181 14.520 1.00 42.34 166 ALA A O 1
ATOM 1181 N N . GLY A 1 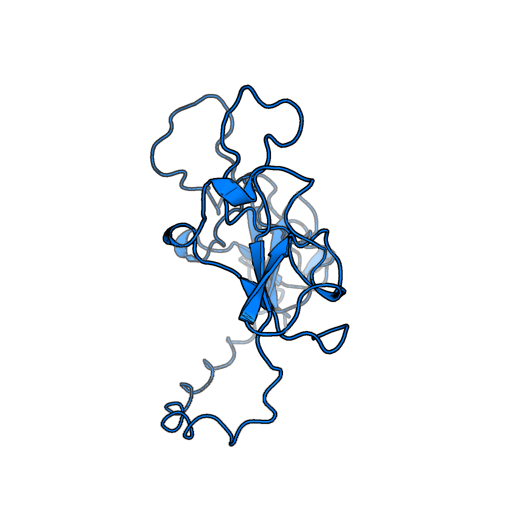167 ? 3.125 17.447 13.350 1.00 42.41 167 GLY A N 1
ATOM 1182 C CA . GLY A 1 167 ? 3.476 18.376 14.422 1.00 42.41 167 GLY A CA 1
ATOM 1183 C C . GLY A 1 167 ? 4.566 17.978 15.419 1.00 42.41 167 GLY A C 1
ATOM 1184 O O . GLY A 1 167 ? 4.551 18.526 16.521 1.00 42.41 167 GLY A O 1
ATOM 1185 N N . LYS A 1 168 ? 5.543 17.119 15.094 1.00 41.94 168 LYS A N 1
ATOM 1186 C CA . LYS A 1 168 ? 6.734 16.959 15.956 1.00 41.94 168 LYS A CA 1
ATOM 1187 C C . LYS A 1 168 ? 8.045 17.097 15.189 1.00 41.94 168 LYS A C 1
ATOM 1189 O O . LYS A 1 168 ? 8.485 16.203 14.482 1.00 41.94 168 LYS A O 1
ATOM 1194 N N . ALA A 1 169 ? 8.691 18.242 15.390 1.00 45.22 169 ALA A N 1
ATOM 1195 C CA . ALA A 1 169 ? 10.069 18.479 14.995 1.00 45.22 169 ALA A CA 1
ATOM 1196 C C . ALA A 1 169 ? 11.011 17.714 15.937 1.00 45.22 169 ALA A C 1
ATOM 1198 O O . ALA A 1 169 ? 11.313 18.208 17.018 1.00 45.22 169 ALA A O 1
ATOM 1199 N N . PHE A 1 170 ? 11.482 16.529 15.542 1.00 42.19 170 PHE A N 1
ATOM 1200 C CA . PHE A 1 170 ? 12.670 15.919 16.145 1.00 42.19 170 PHE A CA 1
ATOM 1201 C C . PHE A 1 170 ? 13.502 15.145 15.107 1.00 42.19 170 PHE A C 1
ATOM 1203 O O . PHE A 1 170 ? 13.096 14.110 14.601 1.00 42.19 170 PHE A O 1
ATOM 1210 N N . SER A 1 171 ? 14.701 15.682 14.860 1.00 44.06 171 SER A N 1
ATOM 1211 C CA . SER A 1 171 ? 15.985 14.987 14.681 1.00 44.06 171 SER A CA 1
ATOM 1212 C C . SER A 1 171 ? 16.096 13.844 13.651 1.00 44.06 171 SER A C 1
ATOM 1214 O O . SER A 1 171 ? 15.919 12.679 13.982 1.00 44.06 171 SER A O 1
ATOM 1216 N N . TRP A 1 172 ? 16.578 14.200 12.452 1.00 35.88 172 TRP A N 1
ATOM 1217 C CA . TRP A 1 172 ? 17.328 13.361 11.496 1.00 35.88 172 TRP A CA 1
ATOM 1218 C C . TRP A 1 172 ? 16.747 11.982 11.146 1.00 35.88 172 TRP A C 1
ATOM 1220 O O . TRP A 1 172 ? 17.317 10.948 11.485 1.00 35.88 172 TRP A O 1
ATOM 1230 N N . ARG A 1 173 ? 15.647 12.002 10.396 1.00 44.38 173 ARG A N 1
ATOM 1231 C CA . ARG A 1 173 ? 15.363 11.231 9.169 1.00 44.38 173 ARG A CA 1
ATOM 1232 C C . ARG A 1 173 ? 13.900 11.522 8.876 1.00 44.38 173 ARG A C 1
ATOM 1234 O O . ARG A 1 173 ? 13.020 11.026 9.574 1.00 44.38 173 ARG A O 1
ATOM 1241 N N . GLU A 1 174 ? 13.637 12.380 7.897 1.00 51.72 174 GLU A N 1
ATOM 1242 C CA . GLU A 1 174 ? 12.330 12.345 7.247 1.00 51.72 174 GLU A CA 1
ATOM 1243 C C . GLU A 1 174 ? 12.168 10.890 6.793 1.00 51.72 174 GLU A C 1
ATOM 1245 O O . GLU A 1 174 ? 13.000 10.399 6.037 1.00 51.72 174 GLU A O 1
ATOM 1250 N N . ARG A 1 175 ? 11.233 10.141 7.391 1.00 61.78 175 ARG A N 1
ATOM 1251 C CA . ARG A 1 175 ? 10.962 8.767 6.961 1.00 61.78 175 ARG A CA 1
ATOM 1252 C C . ARG A 1 175 ? 10.253 8.888 5.625 1.00 61.78 175 ARG A C 1
ATOM 1254 O O . ARG A 1 175 ? 9.060 9.192 5.554 1.00 61.78 175 ARG A O 1
ATOM 1261 N N . THR A 1 176 ? 11.073 8.826 4.595 1.00 70.94 176 THR A N 1
ATOM 1262 C CA . THR A 1 176 ? 10.710 8.872 3.197 1.00 70.94 176 THR A CA 1
ATOM 1263 C C . THR A 1 176 ? 10.727 7.443 2.680 1.00 70.94 176 THR A C 1
ATOM 1265 O O . THR A 1 176 ? 11.582 6.645 3.059 1.00 70.94 176 THR A O 1
ATOM 1268 N N . SER A 1 177 ? 9.708 7.109 1.899 1.00 80.38 177 SER A N 1
ATOM 1269 C CA . SER A 1 177 ? 9.626 5.837 1.197 1.00 80.38 177 SER A CA 1
ATOM 1270 C C . SER A 1 177 ? 9.554 6.099 -0.297 1.00 80.38 177 SER A C 1
ATOM 1272 O O . SER A 1 177 ? 8.840 7.006 -0.742 1.00 80.38 177 SER A O 1
ATOM 1274 N N . ASP A 1 178 ? 10.255 5.257 -1.039 1.00 87.56 178 ASP A N 1
ATOM 1275 C CA . ASP A 1 178 ? 10.285 5.218 -2.493 1.00 87.56 178 ASP A CA 1
ATOM 1276 C C . ASP A 1 178 ? 9.175 4.282 -2.979 1.00 87.56 178 ASP A C 1
ATOM 1278 O O . ASP A 1 178 ? 9.354 3.072 -3.050 1.00 87.56 178 ASP A O 1
ATOM 1282 N N . ILE A 1 179 ? 7.973 4.794 -3.241 1.00 90.56 179 ILE A N 1
ATOM 1283 C CA . ILE A 1 179 ? 6.826 3.937 -3.578 1.00 90.56 179 ILE A CA 1
ATOM 1284 C C . ILE A 1 179 ? 6.564 3.918 -5.071 1.00 90.56 179 ILE A C 1
ATOM 1286 O O . ILE A 1 179 ? 6.340 4.960 -5.696 1.00 90.56 179 ILE A O 1
ATOM 1290 N N . TYR A 1 180 ? 6.474 2.710 -5.613 1.00 92.69 180 TYR A N 1
ATOM 1291 C CA . TYR A 1 180 ? 6.136 2.459 -7.003 1.00 92.69 180 TYR A CA 1
ATOM 1292 C C . TYR A 1 180 ? 4.837 1.665 -7.105 1.00 92.69 180 TYR A C 1
ATOM 1294 O O . TYR A 1 180 ? 4.471 0.884 -6.227 1.00 92.69 180 TYR A O 1
ATOM 1302 N N . ARG A 1 181 ? 4.122 1.875 -8.206 1.00 92.81 181 ARG A N 1
ATOM 1303 C CA . ARG A 1 181 ? 2.988 1.060 -8.623 1.00 92.81 181 ARG A CA 1
ATOM 1304 C C . ARG A 1 181 ? 3.467 0.078 -9.678 1.00 92.81 181 ARG A C 1
ATOM 1306 O O . ARG A 1 181 ? 3.976 0.501 -10.715 1.00 92.81 181 ARG A O 1
ATOM 1313 N N . VAL A 1 182 ? 3.237 -1.206 -9.438 1.00 91.75 182 VAL A N 1
ATOM 1314 C CA . VAL A 1 182 ? 3.553 -2.267 -10.393 1.00 91.75 182 VAL A CA 1
ATOM 1315 C C . VAL A 1 182 ? 2.454 -2.328 -11.447 1.00 91.75 182 VAL A C 1
ATOM 1317 O O . VAL A 1 182 ? 1.268 -2.375 -11.125 1.00 91.75 182 VAL A O 1
ATOM 1320 N N . ARG A 1 183 ? 2.819 -2.338 -12.724 1.00 89.75 183 ARG A N 1
ATOM 1321 C CA . ARG A 1 183 ? 1.892 -2.506 -13.845 1.00 89.75 183 ARG A CA 1
ATOM 1322 C C . ARG A 1 183 ? 2.406 -3.575 -14.790 1.00 89.75 183 ARG A C 1
ATOM 1324 O O . ARG A 1 183 ? 3.594 -3.631 -15.098 1.00 89.75 183 ARG A O 1
ATOM 1331 N N . ALA A 1 184 ? 1.490 -4.391 -15.297 1.00 86.06 184 ALA A N 1
ATOM 1332 C CA . ALA A 1 184 ? 1.787 -5.216 -16.455 1.00 86.06 184 ALA A CA 1
ATOM 1333 C C . ALA A 1 184 ? 1.985 -4.310 -17.676 1.00 86.06 184 ALA A C 1
ATOM 1335 O O . ALA A 1 184 ? 1.173 -3.418 -17.935 1.00 86.06 184 ALA A O 1
ATOM 1336 N N . CYS A 1 185 ? 3.059 -4.548 -18.411 1.00 82.19 185 CYS A N 1
ATOM 1337 C CA . CYS A 1 185 ? 3.322 -3.863 -19.664 1.00 82.19 185 CYS A CA 1
ATOM 1338 C C . CYS A 1 185 ? 2.795 -4.674 -20.850 1.00 82.19 185 CYS A C 1
ATOM 1340 O O . CYS A 1 185 ? 2.657 -5.897 -20.758 1.00 82.19 185 CYS A O 1
ATOM 1342 N N . VAL A 1 186 ? 2.596 -4.001 -21.982 1.00 79.94 186 VAL A N 1
ATOM 1343 C CA . VAL A 1 186 ? 2.356 -4.611 -23.299 1.00 79.94 186 VAL A CA 1
ATOM 1344 C C . VAL A 1 186 ? 3.401 -4.194 -24.325 1.00 79.94 186 VAL A C 1
ATOM 1346 O O . VAL A 1 186 ? 4.061 -3.145 -24.122 1.00 79.94 186 VAL A O 1
#

Organism: NCBI:txid127549

Secondary structure (DSSP, 8-state):
-TTS-EEEEPPGGG--GGG-STTTSPBTTSS-TT-EEE-SSGGG------B--S-TT-SS-TT-B-EEEEE-----S--S----PPPPPPPPPPPPPBPTT-TT-BSTTTTSSEEEEPPGGGPPPPPTTS---PEETTTPPTT-EEE-SSGGG--TT---EE---TT---SS---EE-EEEEE-B-

pLDDT: mean 74.61, std 14.27, range [35.88, 92.81]